Protein AF-A0A4U8Q863-F1 (afdb_monomer_lite)

Radius of gyration: 21.58 Å; chains: 1; bounding box: 74×41×52 Å

Foldseek 3Di:
DVVVVVVVVLVVLLVVLVVCCVQPLQFAFDPDDDVNHTDTHHPADLQRLVNLLSLLVSCVVPVDVSSVSSLVSVLVSLLCCLVVVPHLQFLSLLNRLVSRLVSCCVVPVDVSSVVSLLSSLVSQCVQADPLLLARQGHDDRPDQVRQKDFLCSLSSLVSLVVNCVVPVDCSSVSSNVSNVVSLCVFQQDPVRHGDGMDHDGPDPPPDDDDDPPPPDDDPDPDDDDDPPDDDDDDDPDDDDDDDDDDDDDDD

Organism: NCBI:txid180332

InterPro domains:
  IPR008928 Six-hairpin glycosidase superfamily [SSF48208] (9-199)
  IPR010905 Glycosyl hydrolase, family 88 [PF07470] (34-195)
  IPR012341 Six-hairpin glycosidase-like superfamily [G3DSA:1.50.10.10] (1-205)
  IPR052369 Unsaturated Glycosaminoglycan Hydrolases [PTHR36845] (33-197)

Secondary structure (DSSP, 8-state):
-HHHHHHHHHHHHHHHHHHHHHHHSSSEE-SS-BTTBPPEE-S-SS-HHHHHHHHHHHHHHH--HHHHHHHHHHHHHHHHHHHHTTT--SSTHHHHHIIIIIHHHHHH--HHHHHHHHHHHHHHHTTEETTTTEE--SSSTT-GGG-EEEGGGGGTHHHHHHHHHHH--HHHHHHHHHHHHHHHHHHB-TTS-B-SEEE----TT--SS---TTS-----TTS---TT-------SS----PPPPP-----

pLDDT: mean 84.26, std 25.17, range [26.86, 98.94]

Sequence (251 aa):
MEKLKVQKAAAQALSILKGNLNNYTYKFPGSNSEHLFYPETENTEWTTGFCTGTYWLAYELTAEGSFRSAAEVQVESFYNRIKQKIDVDHHDMGFLYTPSCVAAYQITGNKRAKEAAILAADQLISRFQVKGEFLQAWGEPGAEDNYRLIIDCLLNLPLLYWASRVTGDGKYRDAAVRHTKTSIQNLVREDNSTYHTYFLIRGPESRYGGLRLRDIRMILPGREGRPGEYMARHWHGGIQKMKPAENCSAK

Structure (mmCIF, N/CA/C/O backbone):
data_AF-A0A4U8Q863-F1
#
_entry.id   AF-A0A4U8Q863-F1
#
loop_
_atom_site.group_PDB
_atom_site.id
_atom_site.type_symbol
_atom_site.label_atom_id
_atom_site.label_alt_id
_atom_site.label_comp_id
_atom_site.label_asym_id
_atom_site.label_entity_id
_atom_site.label_seq_id
_atom_site.pdbx_PDB_ins_code
_atom_site.Cartn_x
_atom_site.Cartn_y
_atom_site.Cartn_z
_atom_site.occupancy
_atom_site.B_iso_or_equiv
_atom_site.auth_seq_id
_atom_site.auth_comp_id
_atom_site.auth_asym_id
_atom_site.auth_atom_id
_atom_site.pdbx_PDB_model_num
ATOM 1 N N . MET A 1 1 ? -4.695 -25.580 23.811 1.00 62.56 1 MET A N 1
ATOM 2 C CA . MET A 1 1 ? -3.645 -24.736 24.434 1.00 62.56 1 MET A CA 1
ATOM 3 C C . MET A 1 1 ? -3.216 -23.583 23.522 1.00 62.56 1 MET A C 1
ATOM 5 O O . MET A 1 1 ? -3.068 -22.468 24.000 1.00 62.56 1 MET A O 1
ATOM 9 N N . GLU A 1 2 ? -3.088 -23.814 22.215 1.00 84.75 2 GLU A N 1
ATOM 10 C CA . GLU A 1 2 ? -2.685 -22.809 21.216 1.00 84.75 2 GLU A CA 1
ATOM 11 C C . GLU A 1 2 ? -3.709 -21.675 21.008 1.00 84.75 2 GLU A C 1
ATOM 13 O O . GLU A 1 2 ? -3.346 -20.504 21.058 1.00 84.75 2 GLU A O 1
ATOM 18 N N . LYS A 1 3 ? -5.010 -21.999 20.942 1.00 89.19 3 LYS A N 1
ATOM 19 C CA . LYS A 1 3 ? -6.096 -21.002 20.819 1.00 89.19 3 LYS A CA 1
ATOM 20 C C . LYS A 1 3 ? -6.092 -19.949 21.937 1.00 89.19 3 LYS A C 1
ATOM 22 O O . LYS A 1 3 ? -6.246 -18.764 21.664 1.00 89.19 3 LYS A O 1
ATOM 27 N N . LEU A 1 4 ? -5.862 -20.366 23.185 1.00 93.38 4 LEU A N 1
ATOM 28 C CA . LEU A 1 4 ? -5.812 -19.451 24.331 1.00 93.38 4 LEU A CA 1
ATOM 29 C C . LEU A 1 4 ? -4.595 -18.512 24.262 1.00 93.38 4 LEU A C 1
ATOM 31 O O . LEU A 1 4 ? -4.692 -17.362 24.679 1.00 93.38 4 LEU A O 1
ATOM 35 N N . LYS A 1 5 ? -3.456 -18.977 23.725 1.00 95.75 5 LYS A N 1
ATOM 36 C CA . LYS A 1 5 ? -2.267 -18.132 23.526 1.00 95.75 5 LYS A CA 1
ATOM 37 C C . LYS A 1 5 ? -2.535 -17.043 22.487 1.00 95.75 5 LYS A C 1
ATOM 39 O O . LYS A 1 5 ? -2.249 -15.882 22.757 1.00 95.75 5 LYS A O 1
ATOM 44 N N . VAL A 1 6 ? -3.148 -17.405 21.357 1.00 95.12 6 VAL A N 1
ATOM 45 C CA . VAL A 1 6 ? -3.528 -16.446 20.305 1.00 95.12 6 VAL A CA 1
ATOM 46 C C . VAL A 1 6 ? -4.523 -15.415 20.839 1.00 95.12 6 VAL A C 1
ATOM 48 O O . VAL A 1 6 ? -4.330 -14.223 20.637 1.00 95.12 6 VAL A O 1
ATOM 51 N N . GLN A 1 7 ? -5.538 -15.849 21.590 1.00 95.06 7 GLN A N 1
ATOM 52 C CA . GLN A 1 7 ? -6.517 -14.937 22.193 1.00 95.06 7 GLN A CA 1
ATOM 53 C C . GLN A 1 7 ? -5.876 -13.947 23.171 1.00 95.06 7 GLN A C 1
ATOM 55 O O . GLN A 1 7 ? -6.198 -12.763 23.136 1.00 95.06 7 GLN A O 1
ATOM 60 N N . LYS A 1 8 ? -4.940 -14.405 24.014 1.00 96.81 8 LYS A N 1
ATOM 61 C CA . LYS A 1 8 ? -4.201 -13.523 24.931 1.00 96.81 8 LYS A CA 1
ATOM 62 C C . LYS A 1 8 ? -3.332 -12.511 24.181 1.00 96.81 8 LYS A C 1
ATOM 64 O O . LYS A 1 8 ? -3.358 -11.334 24.524 1.00 96.81 8 LYS A O 1
ATOM 69 N N . ALA A 1 9 ? -2.609 -12.951 23.151 1.00 96.81 9 ALA A N 1
ATOM 70 C CA . ALA A 1 9 ? -1.787 -12.063 22.329 1.00 96.81 9 ALA A CA 1
ATOM 71 C C . ALA A 1 9 ? -2.641 -11.016 21.592 1.00 96.81 9 ALA A C 1
ATOM 73 O O . ALA A 1 9 ? -2.307 -9.834 21.598 1.00 96.81 9 ALA A O 1
ATOM 74 N N . ALA A 1 10 ? -3.778 -11.431 21.027 1.00 96.31 10 ALA A N 1
ATOM 75 C CA . ALA A 1 10 ? -4.717 -10.528 20.369 1.00 96.31 10 ALA A CA 1
ATOM 76 C C . ALA A 1 10 ? -5.302 -9.500 21.349 1.00 96.31 10 ALA A C 1
ATOM 78 O O . ALA A 1 10 ? -5.315 -8.312 21.044 1.00 96.31 10 ALA A O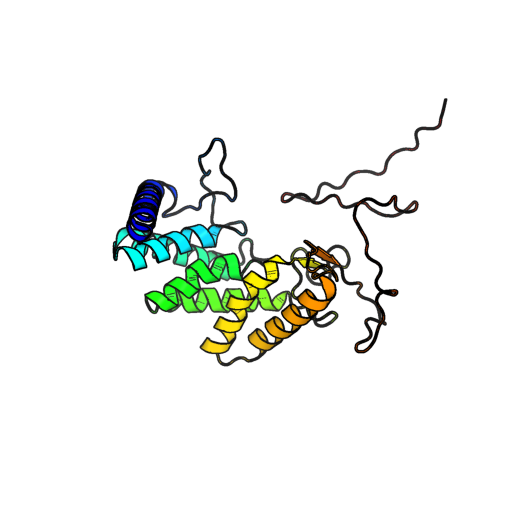 1
ATOM 79 N N . ALA A 1 11 ? -5.716 -9.923 22.548 1.00 97.25 11 ALA A N 1
ATOM 80 C CA . ALA A 1 11 ? -6.215 -9.010 23.577 1.00 97.25 11 ALA A CA 1
ATOM 81 C C . ALA A 1 11 ? -5.160 -7.969 23.992 1.00 97.25 11 ALA A C 1
ATOM 83 O O . ALA A 1 11 ? -5.478 -6.790 24.142 1.00 97.25 11 ALA A O 1
ATOM 84 N N . GLN A 1 12 ? -3.895 -8.380 24.122 1.00 98.12 12 GLN A N 1
ATOM 85 C CA . GLN A 1 12 ? -2.795 -7.461 24.415 1.00 98.12 12 GLN A CA 1
ATOM 86 C C . GLN A 1 12 ? -2.567 -6.463 23.270 1.00 98.12 12 GLN A C 1
ATOM 88 O O . GLN A 1 12 ? -2.454 -5.265 23.523 1.00 98.12 12 GLN A O 1
ATOM 93 N N . ALA A 1 13 ? -2.549 -6.929 22.018 1.00 98.00 13 ALA A N 1
ATOM 94 C CA . ALA A 1 13 ? -2.404 -6.061 20.850 1.00 98.00 13 ALA A CA 1
ATOM 95 C C . ALA A 1 13 ? -3.557 -5.048 20.741 1.00 98.00 13 ALA A C 1
ATOM 97 O O . ALA A 1 13 ? -3.313 -3.861 20.542 1.00 98.00 13 ALA A O 1
ATOM 98 N N . LEU A 1 14 ? -4.800 -5.490 20.954 1.00 98.50 14 LEU A N 1
ATOM 99 C CA . LEU A 1 14 ? -5.980 -4.622 20.971 1.00 98.50 14 LEU A CA 1
ATOM 100 C C . LEU A 1 14 ? -5.889 -3.555 22.065 1.00 98.50 14 LEU A C 1
ATOM 102 O O . LEU A 1 14 ? -6.204 -2.398 21.805 1.00 98.50 14 LEU A O 1
ATOM 106 N N . SER A 1 15 ? -5.411 -3.910 23.262 1.00 98.19 15 SER A N 1
ATOM 107 C CA . SER A 1 15 ? -5.211 -2.944 24.348 1.00 98.19 15 SER A CA 1
ATOM 108 C C . SER A 1 15 ? -4.190 -1.863 23.980 1.00 98.19 15 SER A C 1
ATOM 110 O O . SER A 1 15 ? -4.405 -0.694 24.299 1.00 98.19 15 SER A O 1
ATOM 112 N N . ILE A 1 16 ? -3.099 -2.233 23.300 1.00 97.19 16 ILE A N 1
ATOM 113 C CA . ILE A 1 16 ? -2.086 -1.280 22.819 1.00 97.19 16 ILE A CA 1
ATOM 114 C C . ILE A 1 16 ? -2.690 -0.375 21.740 1.00 97.19 16 ILE A C 1
ATOM 116 O O . ILE A 1 16 ? -2.608 0.847 21.845 1.00 97.19 16 ILE A O 1
ATOM 120 N N . LEU A 1 17 ? -3.359 -0.956 20.739 1.00 97.75 17 LEU A N 1
ATOM 121 C CA . LEU A 1 17 ? -4.005 -0.193 19.667 1.00 97.75 17 LEU A CA 1
ATOM 122 C C . LEU A 1 17 ? -5.054 0.778 20.211 1.00 97.75 17 LEU A C 1
ATOM 124 O O . LEU A 1 17 ? -5.130 1.910 19.743 1.00 97.75 17 LEU A O 1
ATOM 128 N N . LYS A 1 18 ? -5.829 0.357 21.216 1.00 98.25 18 LYS A N 1
ATOM 129 C CA . LYS A 1 18 ? -6.838 1.193 21.864 1.00 98.25 18 LYS A CA 1
ATOM 130 C C . LYS A 1 18 ? -6.213 2.408 22.549 1.00 98.25 18 LYS A C 1
ATOM 132 O O . LYS A 1 18 ? -6.729 3.510 22.384 1.00 98.25 18 LYS A O 1
ATOM 137 N N . GLY A 1 19 ? -5.106 2.225 23.275 1.00 97.25 19 GLY A N 1
ATOM 138 C CA . GLY A 1 19 ? -4.361 3.333 23.888 1.00 97.25 19 GLY A CA 1
ATOM 139 C C . GLY A 1 19 ? -3.778 4.297 22.850 1.00 97.25 19 GLY A C 1
ATOM 140 O O . GLY A 1 19 ? -3.838 5.511 23.023 1.00 97.25 19 GLY A O 1
ATOM 141 N N . ASN A 1 20 ? -3.312 3.752 21.728 1.00 96.50 20 ASN A N 1
ATOM 142 C CA . ASN A 1 20 ? -2.704 4.495 20.627 1.00 96.50 20 ASN A CA 1
ATOM 143 C C . ASN A 1 20 ? -3.690 5.354 19.813 1.00 96.50 20 ASN A C 1
ATOM 145 O O . ASN A 1 20 ? -3.251 6.232 19.069 1.00 96.50 20 ASN A O 1
ATOM 149 N N . LEU A 1 21 ? -5.008 5.137 19.934 1.00 98.19 21 LEU A N 1
ATOM 150 C CA . LEU A 1 21 ? -6.012 5.929 19.208 1.00 98.19 21 LEU A CA 1
ATOM 151 C C . LEU A 1 21 ? -5.902 7.428 19.513 1.00 98.19 21 LEU A C 1
ATOM 153 O O . LEU A 1 21 ? -6.098 8.243 18.613 1.00 98.19 21 LEU A O 1
ATOM 157 N N . ASN A 1 22 ? -5.558 7.797 20.750 1.00 96.44 22 ASN A N 1
ATOM 158 C CA . ASN A 1 22 ? -5.448 9.201 21.154 1.00 96.44 22 ASN A CA 1
ATOM 159 C C . ASN A 1 22 ? -4.339 9.944 20.397 1.00 96.44 22 ASN A C 1
ATOM 161 O O . ASN A 1 22 ? -4.496 11.123 20.095 1.00 96.44 22 ASN A O 1
ATOM 165 N N . ASN A 1 23 ? -3.255 9.245 20.068 1.00 96.69 23 ASN A N 1
ATOM 166 C CA . ASN A 1 23 ? -2.099 9.802 19.376 1.00 96.69 23 ASN A CA 1
ATOM 167 C C . ASN A 1 23 ? -2.257 9.726 17.854 1.00 96.69 23 ASN A C 1
ATOM 169 O O . ASN A 1 23 ? -2.012 10.697 17.147 1.00 96.69 23 ASN A O 1
ATOM 173 N N . TYR A 1 24 ? -2.715 8.584 17.330 1.00 98.19 24 TYR A N 1
ATOM 174 C CA . TYR A 1 24 ? -2.625 8.301 15.893 1.00 98.19 24 TYR A CA 1
ATOM 175 C C . TYR A 1 24 ? -3.970 8.264 15.158 1.00 98.19 24 TYR A C 1
ATOM 177 O O . TYR A 1 24 ? -4.017 7.863 14.004 1.00 98.19 24 TYR A O 1
ATOM 185 N N . THR A 1 25 ? -5.086 8.717 15.743 1.00 98.50 25 THR A N 1
ATOM 186 C CA . THR A 1 25 ? -6.328 8.871 14.949 1.00 98.50 25 THR A CA 1
ATOM 187 C C . THR A 1 25 ? -6.145 9.886 13.809 1.00 98.50 25 THR A C 1
ATOM 189 O O . THR A 1 25 ? -6.603 9.651 12.694 1.00 98.50 25 THR A O 1
ATOM 192 N N . TYR A 1 26 ? -5.440 10.993 14.071 1.00 98.44 26 TYR A N 1
ATOM 193 C CA . TYR A 1 26 ? -5.197 12.082 13.106 1.00 98.44 26 TYR A CA 1
ATOM 194 C C . TYR A 1 26 ? -3.724 12.209 12.678 1.00 98.44 26 TYR A C 1
ATOM 196 O O . TYR A 1 26 ? -3.371 13.126 11.936 1.00 98.44 26 TYR A O 1
ATOM 204 N N . LYS A 1 27 ? -2.868 11.304 13.156 1.00 98.25 27 LYS A N 1
ATOM 205 C CA . LYS A 1 27 ? -1.428 11.212 12.875 1.00 98.25 27 LYS A CA 1
ATOM 206 C C . LYS A 1 27 ? -1.065 9.766 12.567 1.00 98.25 27 LYS A C 1
ATOM 208 O O . LYS A 1 27 ? -1.925 8.892 12.584 1.00 98.25 27 LYS A O 1
ATOM 213 N N . PHE A 1 28 ? 0.204 9.503 12.296 1.00 98.50 28 PHE A N 1
ATOM 214 C CA . PHE A 1 28 ? 0.709 8.155 12.076 1.00 98.50 28 PHE A CA 1
ATOM 215 C C . PHE A 1 28 ? 1.912 7.892 12.985 1.00 98.50 28 PHE A C 1
ATOM 217 O O . PHE A 1 28 ? 2.600 8.838 13.364 1.00 98.50 28 PHE A O 1
ATOM 224 N N . PRO A 1 29 ? 2.158 6.637 13.388 1.00 97.94 29 PRO A N 1
ATOM 225 C CA . PRO A 1 29 ? 3.416 6.285 14.023 1.00 97.94 29 PRO A CA 1
ATOM 226 C C . PRO A 1 29 ? 4.549 6.379 12.995 1.00 97.94 29 PRO A C 1
ATOM 228 O O . PRO A 1 29 ? 4.381 5.957 11.849 1.00 97.94 29 PRO A O 1
ATOM 231 N N . GLY A 1 30 ? 5.710 6.886 13.411 1.00 96.25 30 GLY A N 1
ATOM 232 C CA . GLY A 1 30 ? 6.913 6.862 12.582 1.00 96.25 30 GLY A CA 1
ATOM 233 C C . GLY A 1 30 ? 7.337 5.439 12.200 1.00 96.25 30 GLY A C 1
ATOM 234 O O . GLY A 1 30 ? 6.963 4.461 12.844 1.00 96.25 30 GLY A O 1
ATOM 235 N N . SER A 1 31 ? 8.171 5.307 11.166 1.00 95.62 31 SER A N 1
ATOM 236 C CA . SER A 1 31 ? 8.610 3.995 10.658 1.00 95.62 31 SER A CA 1
ATOM 237 C C . SER A 1 31 ? 9.394 3.157 11.676 1.00 95.62 31 SER A C 1
ATOM 239 O O . SER A 1 31 ? 9.489 1.942 11.521 1.00 95.62 31 SER A O 1
ATOM 241 N N . ASN A 1 32 ? 9.952 3.789 12.713 1.00 95.69 32 ASN A N 1
ATOM 242 C CA . ASN A 1 32 ? 10.730 3.144 13.766 1.00 95.69 32 ASN A CA 1
ATOM 243 C C . ASN A 1 32 ? 10.350 3.738 15.127 1.00 95.69 32 ASN A C 1
ATOM 245 O O . ASN A 1 32 ? 10.023 4.921 15.219 1.00 95.69 32 ASN A O 1
ATOM 249 N N . SER A 1 33 ? 10.430 2.935 16.187 1.00 95.62 33 SER A N 1
ATOM 250 C CA . SER A 1 33 ? 10.266 3.431 17.554 1.00 95.62 33 SER A CA 1
ATOM 251 C C . SER A 1 33 ? 11.553 4.073 18.064 1.00 95.62 33 SER A C 1
ATOM 253 O O . SER A 1 33 ? 12.640 3.529 17.858 1.00 95.62 33 SER A O 1
ATOM 255 N N . GLU A 1 34 ? 11.418 5.126 18.855 1.00 95.69 34 GLU A N 1
ATOM 256 C CA . GLU A 1 34 ? 12.484 5.724 19.646 1.00 95.69 34 GLU A CA 1
ATOM 257 C C . GLU A 1 34 ? 12.220 5.411 21.117 1.00 95.69 34 GLU A C 1
ATOM 259 O O . GLU A 1 34 ? 11.139 5.670 21.640 1.00 95.69 34 GLU A O 1
ATOM 264 N N . HIS A 1 35 ? 13.182 4.776 21.790 1.00 95.69 35 HIS A N 1
ATOM 265 C CA . HIS A 1 35 ? 13.020 4.355 23.188 1.00 95.69 35 HIS A CA 1
ATOM 266 C C . HIS A 1 35 ? 11.730 3.546 23.453 1.00 95.69 35 HIS A C 1
ATOM 268 O O . HIS A 1 35 ? 11.123 3.675 24.511 1.00 95.69 35 HIS A O 1
ATOM 274 N N . LEU A 1 36 ? 11.340 2.685 22.499 1.00 93.69 36 LEU A N 1
ATOM 275 C CA . LEU A 1 36 ? 10.115 1.863 22.504 1.00 93.69 36 LEU A CA 1
ATOM 276 C C . LEU A 1 36 ? 8.791 2.630 22.310 1.00 93.69 36 LEU A C 1
ATOM 278 O O . LEU A 1 36 ? 7.727 2.020 22.403 1.00 93.69 36 LEU A O 1
ATOM 282 N N . PHE A 1 37 ? 8.835 3.920 21.975 1.00 93.62 37 PHE A N 1
ATOM 283 C CA . PHE A 1 37 ? 7.662 4.725 21.629 1.00 93.62 37 PHE A CA 1
ATOM 284 C C . PHE A 1 37 ? 7.750 5.202 20.182 1.00 93.62 37 PHE A C 1
ATOM 286 O O . PHE A 1 37 ? 8.814 5.590 19.709 1.00 93.62 37 PHE A O 1
ATOM 293 N N . TYR A 1 38 ? 6.640 5.164 19.450 1.00 96.69 38 TYR A N 1
ATOM 294 C CA . TYR A 1 38 ? 6.619 5.680 18.085 1.00 96.69 38 TYR A CA 1
ATOM 295 C C . TYR A 1 38 ? 6.383 7.196 18.100 1.00 96.69 38 TYR A C 1
ATOM 297 O O . TYR A 1 38 ? 5.391 7.637 18.688 1.00 96.69 38 TYR A O 1
ATOM 305 N N . PRO A 1 39 ? 7.241 8.006 17.458 1.00 96.88 39 PRO A N 1
ATOM 306 C CA . PRO A 1 39 ? 6.955 9.426 17.298 1.00 96.88 39 PRO A CA 1
ATOM 307 C C . PRO A 1 39 ? 5.714 9.619 16.416 1.00 96.88 39 PRO A C 1
ATOM 309 O O . PRO A 1 39 ? 5.435 8.803 15.535 1.00 96.88 39 PRO A O 1
ATOM 312 N N . GLU A 1 40 ? 4.961 10.692 16.656 1.00 97.38 40 GLU A N 1
ATOM 313 C CA . GLU A 1 40 ? 3.869 11.104 15.772 1.00 97.38 40 GLU A CA 1
ATOM 314 C C . GLU A 1 40 ? 4.437 11.734 14.497 1.00 97.38 40 GLU A C 1
ATOM 316 O O . GLU A 1 40 ? 5.273 12.636 14.549 1.00 97.38 40 GLU A O 1
ATOM 321 N N . THR A 1 41 ? 3.956 11.278 13.345 1.00 97.38 41 THR A N 1
ATOM 322 C CA . THR A 1 41 ? 4.309 11.802 12.026 1.00 97.38 41 THR A CA 1
ATOM 323 C C . THR A 1 41 ? 3.058 12.166 11.234 1.00 97.38 41 THR A C 1
ATOM 325 O O . THR A 1 41 ? 1.936 11.750 11.546 1.00 97.38 41 THR A O 1
ATOM 328 N N . GLU A 1 42 ? 3.249 12.944 10.170 1.00 97.75 42 GLU A N 1
ATOM 329 C CA . GLU A 1 42 ? 2.217 13.134 9.151 1.00 97.75 42 GLU A CA 1
ATOM 330 C C . GLU A 1 42 ? 2.030 11.864 8.305 1.00 97.75 42 GLU A C 1
ATOM 332 O O . GLU A 1 42 ? 2.746 10.871 8.462 1.00 97.75 42 GLU A O 1
ATOM 337 N N . ASN A 1 43 ? 1.071 11.902 7.373 1.00 98.31 43 ASN A N 1
ATOM 338 C CA . ASN A 1 43 ? 0.894 10.854 6.367 1.00 98.31 43 ASN A CA 1
ATOM 339 C C . ASN A 1 43 ? 1.944 10.949 5.247 1.00 98.31 43 ASN A C 1
ATOM 341 O O . ASN A 1 43 ? 1.621 11.190 4.084 1.00 98.31 43 ASN A O 1
ATOM 345 N N . THR A 1 44 ? 3.199 10.780 5.624 1.00 95.31 44 THR A N 1
ATOM 346 C CA . THR A 1 44 ? 4.385 10.717 4.764 1.00 95.31 44 THR A CA 1
ATOM 347 C C . THR A 1 44 ? 5.142 9.436 5.098 1.00 95.31 44 THR A C 1
ATOM 349 O O . THR A 1 44 ? 4.812 8.787 6.085 1.00 95.31 44 THR A O 1
ATOM 352 N N . GLU A 1 45 ? 6.145 9.061 4.313 1.00 95.00 45 GLU A N 1
ATOM 353 C CA . GLU A 1 45 ? 6.840 7.771 4.376 1.00 95.00 45 GLU A CA 1
ATOM 354 C C . GLU A 1 45 ? 5.979 6.590 3.900 1.00 95.00 45 GLU A C 1
ATOM 356 O O . GLU A 1 45 ? 4.783 6.710 3.606 1.00 95.00 45 GLU A O 1
ATOM 361 N N . TRP A 1 46 ? 6.619 5.429 3.775 1.00 97.50 46 TRP A N 1
ATOM 362 C CA . TRP A 1 46 ? 6.077 4.207 3.174 1.00 97.50 46 TRP A CA 1
ATOM 363 C C . TRP A 1 46 ? 5.293 3.309 4.150 1.00 97.50 46 TRP A C 1
ATOM 365 O O . TRP A 1 46 ? 4.679 2.328 3.730 1.00 97.50 46 TRP A O 1
ATOM 375 N N . THR A 1 47 ? 5.291 3.626 5.449 1.00 98.06 47 THR A N 1
ATOM 376 C CA . THR A 1 47 ? 4.780 2.742 6.515 1.00 98.06 47 THR A CA 1
ATOM 377 C C . THR A 1 47 ? 3.385 3.099 7.027 1.00 98.06 47 THR A C 1
ATOM 379 O O . THR A 1 47 ? 2.748 2.292 7.708 1.00 98.06 47 THR A O 1
ATOM 382 N N . THR A 1 48 ? 2.858 4.278 6.698 1.00 98.56 48 THR A N 1
ATOM 383 C CA . THR A 1 48 ? 1.640 4.805 7.337 1.00 98.56 48 THR A CA 1
ATOM 384 C C . THR A 1 48 ? 0.402 3.938 7.094 1.00 98.56 48 THR A C 1
ATOM 386 O O . THR A 1 48 ? -0.480 3.864 7.951 1.00 98.56 48 THR A O 1
ATOM 389 N N . GLY A 1 49 ? 0.356 3.204 5.974 1.00 98.69 49 GLY A N 1
ATOM 390 C CA . GLY A 1 49 ? -0.742 2.289 5.648 1.00 98.69 49 GLY A CA 1
ATOM 391 C C . GLY A 1 49 ? -0.890 1.134 6.640 1.00 98.69 49 GLY A C 1
ATOM 392 O O . GLY A 1 49 ? -2.003 0.655 6.868 1.00 98.69 49 GLY A O 1
ATOM 393 N N . PHE A 1 50 ? 0.204 0.711 7.284 1.00 98.75 50 PHE A N 1
ATOM 394 C CA . PHE A 1 50 ? 0.172 -0.375 8.263 1.00 98.75 50 PHE A CA 1
ATOM 395 C C . PHE A 1 50 ? -0.613 0.009 9.519 1.00 98.75 50 PHE A C 1
ATOM 397 O O . PHE A 1 50 ? -1.359 -0.822 10.035 1.00 98.75 50 PHE A O 1
ATOM 404 N N . CYS A 1 51 ? -0.521 1.266 9.970 1.00 98.50 51 CYS A N 1
ATOM 405 C CA . CYS A 1 51 ? -1.310 1.761 11.101 1.00 98.50 51 CYS A CA 1
ATOM 406 C C . CYS A 1 51 ? -2.813 1.616 10.814 1.00 98.50 51 CYS A C 1
ATOM 408 O O . CYS A 1 51 ? -3.524 0.932 11.553 1.00 98.50 51 CYS A O 1
ATOM 410 N N . THR A 1 52 ? -3.274 2.129 9.669 1.00 98.81 52 THR A N 1
ATOM 411 C CA . THR A 1 52 ? -4.678 2.004 9.250 1.00 98.81 52 THR A CA 1
ATOM 412 C C . THR A 1 52 ? -5.107 0.546 9.113 1.00 98.81 52 THR A C 1
ATOM 414 O O . THR A 1 52 ? -6.189 0.174 9.565 1.00 98.81 52 THR A O 1
ATOM 417 N N . GLY A 1 53 ? -4.239 -0.304 8.555 1.00 98.81 53 GLY A N 1
ATOM 418 C CA . GLY A 1 53 ? -4.481 -1.743 8.455 1.00 98.81 53 GLY A CA 1
ATOM 419 C C . GLY A 1 53 ? -4.709 -2.406 9.807 1.00 98.81 53 GLY A C 1
ATOM 420 O O . GLY A 1 53 ? -5.625 -3.213 9.944 1.00 98.81 53 GLY A O 1
ATOM 421 N N . THR A 1 54 ? -3.935 -2.040 10.832 1.00 98.62 54 THR A N 1
ATOM 422 C CA . THR A 1 54 ? -4.144 -2.585 12.182 1.00 98.62 54 THR A CA 1
ATOM 423 C C . THR A 1 54 ? -5.475 -2.150 12.794 1.00 98.62 54 THR A C 1
ATOM 425 O O . THR A 1 54 ? -6.096 -2.950 13.491 1.00 98.62 54 THR A O 1
ATOM 428 N N . TYR A 1 55 ? -5.971 -0.945 12.491 1.00 98.81 55 TYR A N 1
ATOM 429 C CA . TYR A 1 55 ? -7.312 -0.516 12.904 1.00 98.81 55 TYR A CA 1
ATOM 430 C C . TYR A 1 55 ? -8.422 -1.272 12.171 1.00 98.81 55 TYR A C 1
ATOM 432 O O . TYR A 1 55 ? -9.397 -1.671 12.807 1.00 98.81 55 TYR A O 1
ATOM 440 N N . TRP A 1 56 ? -8.264 -1.554 10.876 1.00 98.88 56 TRP A N 1
ATOM 441 C CA . TRP A 1 56 ? -9.209 -2.412 10.158 1.00 98.88 56 TRP A CA 1
ATOM 442 C C . TRP A 1 56 ? -9.237 -3.838 10.709 1.00 98.88 56 TRP A C 1
ATOM 444 O O . TRP A 1 56 ? -10.315 -4.345 11.007 1.00 98.88 56 TRP A O 1
ATOM 454 N N . LEU A 1 57 ? -8.069 -4.442 10.949 1.00 98.69 57 LEU A N 1
ATOM 455 C CA . LEU A 1 57 ? -7.972 -5.767 11.571 1.00 98.69 57 LEU A CA 1
ATOM 456 C C . LEU A 1 57 ? -8.593 -5.790 12.974 1.00 98.69 57 LEU A C 1
ATOM 458 O O . LEU A 1 57 ? -9.293 -6.738 13.326 1.00 98.69 57 LEU A O 1
ATOM 462 N N . ALA A 1 58 ? -8.364 -4.745 13.776 1.00 98.62 58 ALA A N 1
ATOM 463 C CA . ALA A 1 58 ? -8.973 -4.618 15.095 1.00 98.62 58 ALA A CA 1
ATOM 464 C C . ALA A 1 58 ? -10.502 -4.514 14.998 1.00 98.62 58 ALA A C 1
ATOM 466 O O . ALA A 1 58 ? -11.202 -5.201 15.739 1.00 98.62 58 ALA A O 1
ATOM 467 N N . TYR A 1 59 ? -11.020 -3.724 14.053 1.00 98.75 59 TYR A N 1
ATOM 468 C CA . TYR A 1 59 ? -12.456 -3.610 13.813 1.00 98.75 59 TYR A CA 1
ATOM 469 C C . TYR A 1 59 ? -13.085 -4.931 13.355 1.00 98.75 59 TYR A C 1
ATOM 471 O O . TYR A 1 59 ? -14.118 -5.314 13.895 1.00 98.75 59 TYR A O 1
ATOM 479 N N . GLU A 1 60 ? -12.479 -5.660 12.417 1.00 98.38 60 GLU A N 1
ATOM 480 C CA . GLU A 1 60 ? -13.000 -6.969 11.993 1.00 98.38 60 GLU A CA 1
ATOM 481 C C . GLU A 1 60 ? -13.004 -7.990 13.140 1.00 98.38 60 GLU A C 1
ATOM 483 O O . GLU A 1 60 ? -13.907 -8.821 13.231 1.00 98.38 60 GLU A O 1
ATOM 488 N N . LEU A 1 61 ? -12.020 -7.913 14.042 1.00 97.38 61 LEU A N 1
ATOM 489 C CA . LEU A 1 61 ? -11.906 -8.827 15.175 1.00 97.38 61 LEU A CA 1
ATOM 490 C C . LEU A 1 61 ? -12.906 -8.526 16.304 1.00 97.38 61 LEU A C 1
ATOM 492 O O . LEU A 1 61 ? -13.355 -9.459 16.973 1.00 97.38 61 LEU A O 1
ATOM 496 N N . THR A 1 62 ? -13.227 -7.253 16.558 1.00 97.44 62 THR A N 1
ATOM 497 C CA . THR A 1 62 ? -14.000 -6.841 17.748 1.00 97.44 62 THR A CA 1
ATOM 498 C C . THR A 1 62 ? -15.343 -6.183 17.444 1.00 97.44 62 THR A C 1
ATOM 500 O O . THR A 1 62 ? -16.154 -6.028 18.355 1.00 97.44 62 THR A O 1
ATOM 503 N N . ALA A 1 63 ? -15.577 -5.769 16.197 1.00 98.00 63 ALA A N 1
ATOM 504 C CA . ALA A 1 63 ? -16.660 -4.877 15.776 1.00 98.00 63 ALA A CA 1
ATOM 505 C C . ALA A 1 63 ? -16.702 -3.528 16.527 1.00 98.00 63 ALA A C 1
ATOM 507 O O . ALA A 1 63 ? -17.713 -2.821 16.505 1.00 98.00 63 ALA A O 1
ATOM 508 N N . GLU A 1 64 ? -15.610 -3.134 17.186 1.00 97.56 64 GLU A N 1
ATOM 509 C CA . GLU A 1 64 ? -15.572 -1.930 18.007 1.00 97.56 64 GLU A CA 1
ATOM 510 C C . GLU A 1 64 ? -15.480 -0.660 17.150 1.00 97.56 64 GLU A C 1
ATOM 512 O O . GLU A 1 64 ? -14.502 -0.421 16.436 1.00 97.56 64 GLU A O 1
ATOM 517 N N . GLY A 1 65 ? -16.500 0.195 17.261 1.00 98.31 65 GLY A N 1
ATOM 518 C CA . GLY A 1 65 ? -16.666 1.367 16.399 1.00 98.31 65 GLY A CA 1
ATOM 519 C C . GLY A 1 65 ? -15.503 2.360 16.431 1.00 98.31 65 GLY A C 1
ATOM 520 O O . GLY A 1 65 ? -15.241 2.997 15.418 1.00 98.31 65 GLY A O 1
ATOM 521 N N . SER A 1 66 ? -14.752 2.464 17.534 1.00 98.50 66 SER A N 1
ATOM 522 C CA . SER A 1 66 ? -13.634 3.414 17.613 1.00 98.50 66 SER A CA 1
ATOM 523 C C . SER A 1 66 ? -12.506 3.101 16.632 1.00 98.50 66 SER A C 1
ATOM 525 O O . SER A 1 66 ? -11.902 4.028 16.101 1.00 98.50 66 SER A O 1
ATOM 527 N N . PHE A 1 67 ? -12.224 1.817 16.378 1.00 98.75 67 PHE A N 1
ATOM 528 C CA . PHE A 1 67 ? -11.194 1.437 15.409 1.00 98.75 67 PHE A CA 1
ATOM 529 C C . PHE A 1 67 ? -11.630 1.781 13.990 1.00 98.75 67 PHE A C 1
ATOM 531 O O . PHE A 1 67 ? -10.854 2.357 13.232 1.00 98.75 67 PHE A O 1
ATOM 538 N N . ARG A 1 68 ? -12.900 1.518 13.661 1.00 98.62 68 ARG A N 1
ATOM 539 C CA . ARG A 1 68 ? -13.478 1.930 12.382 1.00 98.62 68 ARG A CA 1
ATOM 540 C C . ARG A 1 68 ? -13.426 3.445 12.200 1.00 98.62 68 ARG A C 1
ATOM 542 O O . ARG A 1 68 ? -12.950 3.894 11.165 1.00 98.62 68 ARG A O 1
ATOM 549 N N . SER A 1 69 ? -13.864 4.223 13.191 1.00 98.75 69 SER A N 1
ATOM 550 C CA . SER A 1 69 ? -13.845 5.687 13.103 1.00 98.75 69 SER A CA 1
ATOM 551 C C . SER A 1 69 ? -12.431 6.223 12.869 1.00 98.75 69 SER A C 1
ATOM 553 O O . SER A 1 69 ? -12.241 7.080 12.010 1.00 98.75 69 SER A O 1
ATOM 555 N N . ALA A 1 70 ? -11.428 5.695 13.578 1.00 98.81 70 ALA A N 1
ATOM 556 C CA . ALA A 1 70 ? -10.040 6.106 13.378 1.00 98.81 70 ALA A CA 1
ATOM 557 C C . ALA A 1 70 ? -9.500 5.713 11.994 1.00 98.81 70 ALA A C 1
ATOM 559 O O . ALA A 1 70 ? -8.850 6.519 11.329 1.00 98.81 70 ALA A O 1
ATOM 560 N N . ALA A 1 71 ? -9.818 4.507 11.519 1.00 98.81 71 ALA A N 1
ATOM 561 C CA . ALA A 1 71 ? -9.427 4.065 10.187 1.00 98.81 71 ALA A CA 1
ATOM 562 C C . ALA A 1 71 ? -10.083 4.908 9.076 1.00 98.81 71 ALA A C 1
ATOM 564 O O . ALA A 1 71 ? -9.415 5.272 8.111 1.00 98.81 71 ALA A O 1
ATOM 565 N N . GLU A 1 72 ? -11.363 5.270 9.217 1.00 98.81 72 GLU A N 1
ATOM 566 C CA . GLU A 1 72 ? -12.075 6.134 8.264 1.00 98.81 72 GLU A CA 1
ATOM 567 C C . GLU A 1 72 ? -11.480 7.554 8.220 1.00 98.81 72 GLU A C 1
ATOM 569 O O . GLU A 1 72 ? -11.309 8.101 7.131 1.00 98.81 72 GLU A O 1
ATOM 574 N N . VAL A 1 73 ? -11.064 8.118 9.361 1.00 98.81 73 VAL A N 1
ATOM 575 C CA . VAL A 1 73 ? -10.316 9.391 9.401 1.00 98.81 73 VAL A CA 1
ATOM 576 C C . VAL A 1 73 ? -8.999 9.285 8.624 1.00 98.81 73 VAL A C 1
ATOM 578 O O . VAL A 1 73 ? -8.692 10.143 7.792 1.00 98.81 73 VAL A O 1
ATOM 581 N N . GLN A 1 74 ? -8.225 8.220 8.842 1.00 98.81 74 GLN A N 1
ATOM 582 C CA . GLN A 1 74 ? -6.962 8.020 8.127 1.00 98.81 74 GLN A CA 1
ATOM 583 C C . GLN A 1 74 ? -7.168 7.767 6.623 1.00 98.81 74 GLN A C 1
ATOM 585 O O . GLN A 1 74 ? -6.346 8.200 5.817 1.00 98.81 74 GLN A O 1
ATOM 590 N N . VAL A 1 75 ? -8.277 7.143 6.209 1.00 98.88 75 VAL A N 1
ATOM 591 C CA . VAL A 1 75 ? -8.637 6.994 4.787 1.00 98.88 75 VAL A CA 1
ATOM 592 C C . VAL A 1 75 ? -8.819 8.351 4.107 1.00 98.88 75 VAL A C 1
ATOM 594 O O . VAL A 1 75 ? -8.338 8.525 2.987 1.00 98.88 75 VAL 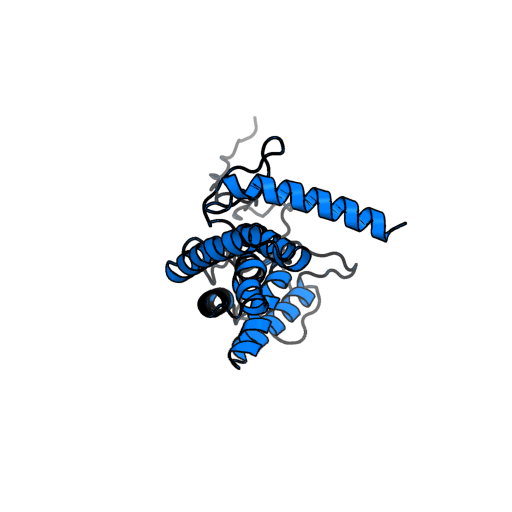A O 1
ATOM 597 N N . GLU A 1 76 ? -9.451 9.327 4.764 1.00 98.81 76 GLU A N 1
ATOM 598 C CA . GLU A 1 76 ? -9.555 10.687 4.214 1.00 98.81 76 GLU A CA 1
ATOM 599 C C . GLU A 1 76 ? -8.169 11.342 4.076 1.00 98.81 76 GLU A C 1
ATOM 601 O O . GLU A 1 76 ? -7.890 12.008 3.076 1.00 98.81 76 GLU A O 1
ATOM 606 N N . SER A 1 77 ? -7.258 11.087 5.022 1.00 98.81 77 SER A N 1
ATOM 607 C CA . SER A 1 77 ? -5.856 11.515 4.916 1.00 98.81 77 SER A CA 1
ATOM 608 C C . SER A 1 77 ? -5.147 10.891 3.703 1.00 98.81 77 SER A C 1
ATOM 610 O O . SER A 1 77 ? -4.506 11.606 2.933 1.00 98.81 77 SER A O 1
ATOM 612 N N . PHE A 1 78 ? -5.311 9.585 3.461 1.00 98.88 78 PHE A N 1
ATOM 613 C CA . PHE A 1 78 ? -4.762 8.914 2.273 1.00 98.88 78 PHE A CA 1
ATOM 614 C C . PHE A 1 78 ? -5.368 9.415 0.962 1.00 98.88 78 PHE A C 1
ATOM 616 O O . PHE A 1 78 ? -4.649 9.589 -0.024 1.00 98.88 78 PHE A O 1
ATOM 623 N N . TYR A 1 79 ? -6.674 9.685 0.941 1.00 98.88 79 TYR A N 1
ATOM 624 C CA . TYR A 1 79 ? -7.324 10.281 -0.222 1.00 98.88 79 TYR A CA 1
ATOM 625 C C . TYR A 1 79 ? -6.710 11.650 -0.552 1.00 98.88 79 TYR A C 1
ATOM 627 O O . TYR A 1 79 ? -6.350 11.908 -1.702 1.00 98.88 79 TYR A O 1
ATOM 635 N N . ASN A 1 80 ? -6.491 12.499 0.455 1.00 98.75 80 ASN A N 1
ATOM 636 C CA . ASN A 1 80 ? -5.812 13.781 0.262 1.00 98.75 80 ASN A CA 1
ATOM 637 C C . ASN A 1 80 ? -4.361 13.602 -0.213 1.00 98.75 80 ASN A C 1
ATOM 639 O O . ASN A 1 80 ? -3.961 14.259 -1.177 1.00 98.75 80 ASN A O 1
ATOM 643 N N . ARG A 1 81 ? -3.604 12.674 0.392 1.00 98.69 81 ARG A N 1
ATOM 644 C CA . ARG A 1 81 ? -2.216 12.358 0.015 1.00 98.69 81 ARG A CA 1
ATOM 645 C C . ARG A 1 81 ? -2.093 12.035 -1.475 1.00 98.69 81 ARG A C 1
ATOM 647 O O . ARG A 1 81 ? -1.283 12.655 -2.165 1.00 98.69 81 ARG A O 1
ATOM 654 N N . ILE A 1 82 ? -2.920 11.123 -2.000 1.00 98.75 82 ILE A N 1
ATOM 655 C CA . ILE A 1 82 ? -2.829 10.728 -3.415 1.00 98.75 82 ILE A CA 1
ATOM 656 C C . ILE A 1 82 ? -3.325 11.812 -4.374 1.00 98.75 82 ILE A C 1
ATOM 658 O O . ILE A 1 82 ? -2.752 11.980 -5.453 1.00 98.75 82 ILE A O 1
ATOM 662 N N . LYS A 1 83 ? -4.361 12.573 -3.995 1.00 98.50 83 LYS A N 1
ATOM 663 C CA . LYS A 1 83 ? -4.902 13.663 -4.825 1.00 98.50 83 LYS A CA 1
ATOM 664 C C . LYS A 1 83 ? -3.919 14.819 -4.960 1.00 98.50 83 LYS A C 1
ATOM 666 O O . LYS A 1 83 ? -3.823 15.395 -6.038 1.00 98.50 83 LYS A O 1
ATOM 671 N N . GLN A 1 84 ? -3.197 15.131 -3.888 1.00 98.44 84 GLN A N 1
ATOM 672 C CA . GLN A 1 84 ? -2.206 16.207 -3.855 1.00 98.44 84 GLN A CA 1
ATOM 673 C C . GLN A 1 84 ? -0.789 15.734 -4.211 1.00 98.44 84 GLN A C 1
ATOM 675 O O . GLN A 1 84 ? 0.125 16.549 -4.257 1.00 98.44 84 GLN A O 1
ATOM 680 N N . LYS A 1 85 ? -0.607 14.433 -4.486 1.00 97.75 85 LYS A N 1
ATOM 681 C CA . LYS A 1 85 ? 0.688 13.809 -4.802 1.00 97.75 85 LYS A CA 1
ATOM 682 C C . LYS A 1 85 ? 1.757 14.063 -3.726 1.00 97.75 85 LYS A C 1
ATOM 684 O O . LYS A 1 85 ? 2.924 14.275 -4.039 1.00 97.75 85 LYS A O 1
ATOM 689 N N . ILE A 1 86 ? 1.356 14.006 -2.456 1.00 98.19 86 ILE A N 1
ATOM 690 C CA . ILE A 1 86 ? 2.257 14.202 -1.314 1.00 98.19 86 ILE A CA 1
ATOM 691 C C . ILE A 1 86 ? 3.026 12.908 -1.060 1.00 98.19 86 ILE A C 1
ATOM 693 O O . ILE A 1 86 ? 2.438 11.925 -0.615 1.00 98.19 86 ILE A O 1
ATOM 697 N N . ASP A 1 87 ? 4.333 12.928 -1.325 1.00 97.19 87 ASP A N 1
ATOM 698 C CA . ASP A 1 87 ? 5.239 11.813 -1.035 1.00 97.19 87 ASP A CA 1
ATOM 699 C C . ASP A 1 87 ? 4.721 10.476 -1.600 1.00 97.19 87 ASP A C 1
ATOM 701 O O . ASP A 1 87 ? 4.376 9.549 -0.872 1.00 97.19 87 ASP A O 1
ATOM 705 N N . VAL A 1 88 ? 4.533 10.433 -2.923 1.00 97.19 88 VAL A N 1
ATOM 706 C CA . VAL A 1 88 ? 4.013 9.257 -3.652 1.00 97.19 88 VAL A CA 1
ATOM 707 C C . VAL A 1 88 ? 4.887 8.861 -4.846 1.00 97.19 88 VAL A C 1
ATOM 709 O O . VAL A 1 88 ? 4.459 8.090 -5.708 1.00 97.19 88 VAL A O 1
ATOM 712 N N . ASP A 1 89 ? 6.103 9.405 -4.945 1.00 95.38 89 ASP A N 1
ATOM 713 C CA . ASP A 1 89 ? 7.023 9.122 -6.055 1.00 95.38 89 ASP A CA 1
ATOM 714 C C . ASP A 1 89 ? 7.968 7.944 -5.760 1.00 95.38 89 ASP A C 1
ATOM 716 O O . ASP A 1 89 ? 9.194 8.029 -5.829 1.00 95.38 89 ASP A O 1
ATOM 720 N N . HIS A 1 90 ? 7.367 6.817 -5.392 1.00 96.31 90 HIS A N 1
ATOM 721 C CA . HIS A 1 90 ? 8.049 5.575 -5.049 1.00 96.31 90 HIS A CA 1
ATOM 722 C C . HIS A 1 90 ? 7.106 4.382 -5.266 1.00 96.31 90 HIS A C 1
ATOM 724 O O . HIS A 1 90 ? 5.906 4.538 -5.502 1.00 96.31 90 HIS A O 1
ATOM 730 N N . HIS A 1 91 ? 7.643 3.165 -5.229 1.00 97.50 91 HIS A N 1
ATOM 731 C CA . HIS A 1 91 ? 6.872 1.950 -5.502 1.00 97.50 91 HIS A CA 1
ATOM 732 C C . HIS A 1 91 ? 5.995 1.439 -4.341 1.00 97.50 91 HIS A C 1
ATOM 734 O O . HIS A 1 91 ? 5.225 0.503 -4.555 1.00 97.50 91 HIS A O 1
ATOM 740 N N . ASP A 1 92 ? 6.045 2.053 -3.153 1.00 98.50 92 ASP A N 1
ATOM 741 C CA . ASP A 1 92 ? 5.379 1.548 -1.932 1.00 98.50 92 ASP A CA 1
ATOM 742 C C . ASP A 1 92 ? 3.873 1.842 -1.866 1.00 98.50 92 ASP A C 1
ATOM 744 O O . ASP A 1 92 ? 3.250 1.865 -0.805 1.00 98.50 92 ASP A O 1
ATOM 748 N N . MET A 1 93 ? 3.250 2.084 -3.017 1.00 98.75 93 MET A N 1
ATOM 749 C CA . MET A 1 93 ? 1.823 2.396 -3.103 1.00 98.75 93 MET A CA 1
ATOM 750 C C . MET A 1 93 ? 0.953 1.247 -2.597 1.00 98.75 93 MET A C 1
ATOM 752 O O . MET A 1 93 ? -0.104 1.483 -2.017 1.00 98.75 93 MET A O 1
ATOM 756 N N . GLY A 1 94 ? 1.380 -0.003 -2.764 1.00 98.75 94 GLY A N 1
ATOM 757 C CA . GLY A 1 94 ? 0.648 -1.138 -2.218 1.00 98.75 94 GLY A CA 1
ATOM 758 C C . GLY A 1 94 ? 0.732 -1.222 -0.697 1.00 98.75 94 GLY A C 1
ATOM 759 O O . GLY A 1 94 ? -0.307 -1.458 -0.080 1.00 98.75 94 GLY A O 1
ATOM 760 N N . PHE A 1 95 ? 1.891 -0.957 -0.086 1.00 98.81 95 PHE A N 1
ATOM 761 C CA . PHE A 1 95 ? 2.018 -0.864 1.375 1.00 98.81 95 PHE A CA 1
ATOM 762 C C . PHE A 1 95 ? 1.145 0.234 1.966 1.00 98.81 95 PHE A C 1
ATOM 764 O O . PHE A 1 95 ? 0.550 0.051 3.025 1.00 98.81 95 PHE A O 1
ATOM 771 N N . LEU A 1 96 ? 1.018 1.353 1.259 1.00 98.88 96 LEU A N 1
ATOM 772 C CA . LEU A 1 96 ? 0.229 2.478 1.727 1.00 98.88 96 LEU A CA 1
ATOM 773 C C . LEU A 1 96 ? -1.270 2.263 1.545 1.00 98.88 96 LEU A C 1
ATOM 775 O O . LEU A 1 96 ? -2.018 2.441 2.501 1.00 98.88 96 LEU A O 1
ATOM 779 N N . TYR A 1 97 ? -1.721 1.860 0.353 1.00 98.94 97 TYR A N 1
ATOM 780 C CA . TYR A 1 97 ? -3.142 1.893 -0.020 1.00 98.94 97 TYR A CA 1
ATOM 781 C C . TYR A 1 97 ? -3.854 0.540 0.071 1.00 98.94 97 TYR A C 1
ATOM 783 O O . TYR A 1 97 ? -5.083 0.516 0.144 1.00 98.94 97 TYR A O 1
ATOM 791 N N . THR A 1 98 ? -3.132 -0.587 0.101 1.00 98.94 98 THR A N 1
ATOM 792 C CA . THR A 1 98 ? -3.763 -1.908 0.278 1.00 98.94 98 THR A CA 1
ATOM 793 C C . THR A 1 98 ? -4.315 -2.094 1.698 1.00 98.94 98 THR A C 1
ATOM 795 O O . THR A 1 98 ? -5.516 -2.328 1.839 1.00 98.94 98 THR A O 1
ATOM 798 N N . PRO A 1 99 ? -3.510 -1.955 2.770 1.00 98.81 99 PRO A N 1
ATOM 799 C CA . PRO A 1 99 ? -4.021 -2.117 4.130 1.00 98.81 99 PRO A CA 1
ATOM 800 C C . PRO A 1 99 ? -4.927 -0.962 4.584 1.00 98.81 99 PRO A C 1
ATOM 802 O O . PRO A 1 99 ? -5.686 -1.147 5.525 1.00 98.81 99 PRO A O 1
ATOM 805 N N . SER A 1 100 ? -4.886 0.207 3.933 1.00 98.88 100 SER A N 1
ATOM 806 C CA . SER A 1 100 ? -5.742 1.352 4.275 1.00 98.88 100 SER A CA 1
ATOM 807 C C . SER A 1 100 ? -7.018 1.399 3.420 1.00 98.88 100 SER A C 1
ATOM 809 O O . SER A 1 100 ? -8.098 1.018 3.868 1.00 98.88 100 SER A O 1
ATOM 811 N N . CYS A 1 101 ? -6.913 1.855 2.173 1.00 98.94 101 CYS A N 1
ATOM 812 C CA . CYS A 1 101 ? -8.041 2.197 1.317 1.00 98.94 101 CYS A CA 1
ATOM 813 C C . CYS A 1 101 ? -8.705 0.977 0.662 1.00 98.94 101 CYS A C 1
ATOM 815 O O . CYS A 1 101 ? -9.934 0.925 0.577 1.00 98.94 101 CYS A O 1
ATOM 817 N N . VAL A 1 102 ? -7.930 -0.020 0.220 1.00 98.94 102 VAL A N 1
ATOM 818 C CA . VAL A 1 102 ? -8.506 -1.271 -0.306 1.00 98.94 102 VAL A CA 1
ATOM 819 C C . VAL A 1 102 ? -9.264 -1.998 0.802 1.00 98.94 102 VAL A C 1
ATOM 821 O O . VAL A 1 102 ? -10.421 -2.360 0.585 1.00 98.94 102 VAL A O 1
ATOM 824 N N . ALA A 1 103 ? -8.664 -2.134 1.990 1.00 98.88 103 ALA A N 1
ATOM 825 C CA . ALA A 1 103 ? -9.325 -2.712 3.160 1.00 98.88 103 ALA A CA 1
ATOM 826 C C . ALA A 1 103 ? -10.625 -1.965 3.505 1.00 98.88 103 ALA A C 1
ATOM 828 O O . ALA A 1 103 ? -11.683 -2.584 3.599 1.00 98.88 103 ALA A O 1
ATOM 829 N N . ALA A 1 104 ? -10.593 -0.629 3.573 1.00 98.88 104 ALA A N 1
ATOM 830 C CA . ALA A 1 104 ? -11.782 0.181 3.833 1.00 98.88 104 ALA A CA 1
ATOM 831 C C . ALA A 1 104 ? -12.910 -0.073 2.820 1.00 98.88 104 ALA A C 1
ATOM 833 O O . ALA A 1 104 ? -14.070 -0.234 3.206 1.00 98.88 104 ALA A O 1
ATOM 834 N N . TYR A 1 105 ? -12.590 -0.139 1.523 1.00 98.88 105 TYR A N 1
ATOM 835 C CA . TYR A 1 105 ? -13.579 -0.459 0.494 1.00 98.88 105 TYR A CA 1
ATOM 836 C C . TYR A 1 105 ? -14.128 -1.882 0.646 1.00 98.88 105 TYR A C 1
ATOM 838 O O . TYR A 1 105 ? -15.332 -2.079 0.508 1.00 98.88 105 TYR A O 1
ATOM 846 N N . GLN A 1 106 ? -13.279 -2.866 0.943 1.00 98.56 106 GLN A N 1
ATOM 847 C CA . GLN A 1 106 ? -13.709 -4.256 1.107 1.00 98.56 106 GLN A CA 1
ATOM 848 C C . GLN A 1 106 ? -14.600 -4.454 2.339 1.00 98.56 106 GLN A C 1
ATOM 850 O O . GLN A 1 106 ? -15.592 -5.171 2.250 1.00 98.56 106 GLN A O 1
ATOM 855 N N . ILE A 1 107 ? -14.278 -3.794 3.453 1.00 98.56 107 ILE A N 1
ATOM 856 C CA . ILE A 1 107 ? -14.992 -3.937 4.728 1.00 98.56 107 ILE A CA 1
ATOM 857 C C . ILE A 1 107 ? -16.301 -3.137 4.731 1.00 98.56 107 ILE A C 1
ATOM 859 O O . ILE A 1 107 ? -17.308 -3.592 5.268 1.00 98.56 107 ILE A O 1
ATOM 863 N N . THR A 1 108 ? -16.309 -1.933 4.147 1.00 98.19 108 THR A N 1
ATOM 864 C CA . THR A 1 108 ? -17.425 -0.977 4.315 1.00 98.19 108 THR A CA 1
ATOM 865 C C . THR A 1 108 ? -18.111 -0.562 3.014 1.00 98.19 108 THR A C 1
ATOM 867 O O . THR A 1 108 ? -19.153 0.089 3.051 1.00 98.19 108 THR A O 1
ATOM 870 N N . GLY A 1 109 ? -17.535 -0.880 1.852 1.00 98.38 109 GLY A N 1
ATOM 871 C CA . GLY A 1 109 ? -17.994 -0.360 0.563 1.00 98.38 109 GLY A CA 1
ATOM 872 C C . GLY A 1 109 ? -17.644 1.114 0.317 1.00 98.38 109 GLY A C 1
ATOM 873 O O . GLY A 1 109 ? -18.190 1.716 -0.610 1.00 98.38 109 GLY A O 1
ATOM 874 N N . ASN A 1 110 ? -16.746 1.715 1.112 1.00 98.56 110 ASN A N 1
ATOM 875 C CA . ASN A 1 110 ? -16.368 3.126 0.989 1.00 98.56 110 ASN A CA 1
ATOM 876 C C . ASN A 1 110 ? -15.836 3.458 -0.422 1.00 98.56 110 ASN A C 1
ATOM 878 O O . ASN A 1 110 ? -14.740 3.060 -0.824 1.00 98.56 110 ASN A O 1
ATOM 882 N N . LYS A 1 111 ? -16.625 4.226 -1.182 1.00 98.56 111 LYS A N 1
ATOM 883 C CA . LYS A 1 111 ? -16.325 4.584 -2.576 1.00 98.56 111 LYS A CA 1
ATOM 884 C C . LYS A 1 111 ? -15.142 5.543 -2.710 1.00 98.56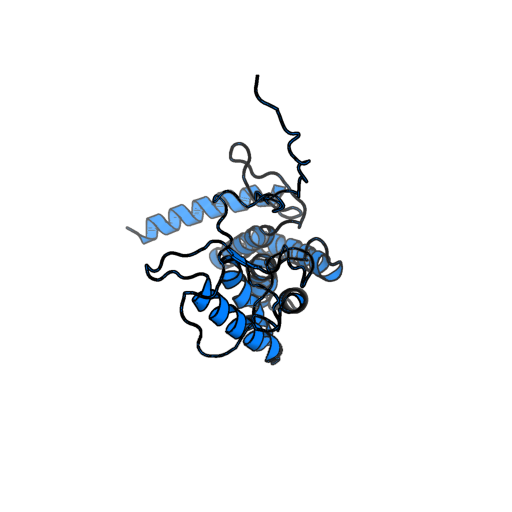 111 LYS A C 1
ATOM 886 O O . LYS A 1 111 ? -14.409 5.440 -3.689 1.00 98.56 111 LYS A O 1
ATOM 891 N N . ARG A 1 112 ? -14.929 6.434 -1.738 1.00 98.25 112 ARG A N 1
ATOM 892 C CA . ARG A 1 112 ? -13.779 7.349 -1.734 1.00 98.25 112 ARG A CA 1
ATOM 893 C C . ARG A 1 112 ? -12.479 6.589 -1.488 1.00 98.25 112 ARG A C 1
ATOM 895 O O . ARG A 1 112 ? -11.488 6.839 -2.165 1.00 98.25 112 ARG A O 1
ATOM 902 N N . ALA A 1 113 ? -12.512 5.588 -0.611 1.00 98.88 113 ALA A N 1
ATOM 903 C CA . ALA A 1 113 ? -11.397 4.667 -0.423 1.00 98.88 113 ALA A CA 1
ATOM 904 C C . ALA A 1 113 ? -11.077 3.892 -1.714 1.00 98.88 113 ALA A C 1
ATOM 906 O O . ALA A 1 113 ? -9.917 3.794 -2.112 1.00 98.88 113 ALA A O 1
ATOM 907 N N . LYS A 1 114 ? -12.107 3.405 -2.423 1.00 98.88 114 LYS A N 1
ATOM 908 C CA . LYS A 1 114 ? -11.929 2.770 -3.738 1.00 98.88 114 LYS A CA 1
ATOM 909 C C . LYS A 1 114 ? -11.236 3.706 -4.730 1.00 98.88 114 LYS A C 1
ATOM 911 O O . LYS A 1 114 ? -10.298 3.285 -5.401 1.00 98.88 114 LYS A O 1
ATOM 916 N N . GLU A 1 115 ? -11.691 4.955 -4.823 1.00 98.88 115 GLU A N 1
ATOM 917 C CA . GLU A 1 115 ? -11.085 5.968 -5.691 1.00 98.88 115 GLU A CA 1
ATOM 918 C C . GLU A 1 115 ? -9.614 6.213 -5.323 1.00 98.88 115 GLU A C 1
ATOM 920 O O . GLU A 1 115 ? -8.755 6.136 -6.199 1.00 98.88 115 GLU A O 1
ATOM 925 N N . ALA A 1 116 ? -9.306 6.414 -4.035 1.00 98.88 116 ALA A N 1
ATOM 926 C CA . ALA A 1 116 ? -7.935 6.603 -3.555 1.00 98.88 116 ALA A CA 1
ATOM 927 C C . ALA A 1 116 ? -7.011 5.449 -3.974 1.00 98.88 116 ALA A C 1
ATOM 929 O O . ALA A 1 116 ? -5.923 5.676 -4.499 1.00 98.88 116 ALA A O 1
ATOM 930 N N . ALA A 1 117 ? -7.461 4.206 -3.783 1.00 98.94 117 ALA A N 1
ATOM 931 C CA . ALA A 1 117 ? -6.684 3.021 -4.123 1.00 98.94 117 ALA A CA 1
ATOM 932 C C . ALA A 1 117 ? -6.470 2.859 -5.640 1.00 98.94 117 ALA A C 1
ATOM 934 O O . ALA A 1 117 ? -5.397 2.430 -6.059 1.00 98.94 117 ALA A O 1
ATOM 935 N N . ILE A 1 118 ? -7.448 3.228 -6.478 1.00 98.94 118 ILE A N 1
ATOM 936 C CA . ILE A 1 118 ? -7.275 3.223 -7.942 1.00 98.94 118 ILE A CA 1
ATOM 937 C C . ILE A 1 118 ? -6.265 4.298 -8.364 1.00 98.94 118 ILE A C 1
ATOM 939 O O . ILE A 1 118 ? -5.352 3.999 -9.130 1.00 98.94 118 ILE A O 1
ATOM 943 N N . LEU A 1 119 ? -6.352 5.509 -7.804 1.00 98.94 119 LEU A N 1
ATOM 944 C CA . LEU A 1 119 ? -5.375 6.574 -8.062 1.00 98.94 119 LEU A CA 1
ATOM 945 C C . LEU A 1 119 ? -3.956 6.176 -7.625 1.00 98.94 119 LEU A C 1
ATOM 947 O O . LEU A 1 119 ? -2.979 6.531 -8.286 1.00 98.94 119 LEU A O 1
ATOM 951 N N . ALA A 1 120 ? -3.832 5.426 -6.529 1.00 98.88 120 ALA A N 1
ATOM 952 C CA . ALA A 1 120 ? -2.560 4.872 -6.078 1.00 98.88 120 ALA A CA 1
ATOM 953 C C . ALA A 1 120 ? -2.038 3.773 -7.015 1.00 98.88 120 ALA A C 1
ATOM 955 O O . ALA A 1 120 ? -0.838 3.705 -7.274 1.00 98.88 120 ALA A O 1
ATOM 956 N N . ALA A 1 121 ? -2.922 2.941 -7.576 1.00 98.94 121 ALA A N 1
ATOM 957 C CA . ALA A 1 121 ? -2.545 1.969 -8.597 1.00 98.94 121 ALA A CA 1
ATOM 958 C C . ALA A 1 121 ? -2.060 2.660 -9.883 1.00 98.94 121 ALA A C 1
ATOM 960 O O . ALA A 1 121 ? -1.050 2.243 -10.447 1.00 98.94 121 ALA A O 1
ATOM 961 N N . ASP A 1 122 ? -2.724 3.741 -10.310 1.00 98.81 122 ASP A N 1
ATOM 962 C CA . ASP A 1 122 ? -2.284 4.573 -11.438 1.00 98.81 122 ASP A CA 1
ATOM 963 C C . ASP A 1 122 ? -0.911 5.210 -11.175 1.00 98.81 122 ASP A C 1
ATOM 965 O O . ASP A 1 122 ? -0.035 5.201 -12.043 1.00 98.81 122 ASP A O 1
ATOM 969 N N . GLN A 1 123 ? -0.686 5.704 -9.954 1.00 98.69 123 GLN A N 1
ATOM 970 C CA . GLN A 1 123 ? 0.618 6.212 -9.529 1.00 98.69 123 GLN A CA 1
ATOM 971 C C . GLN A 1 123 ? 1.693 5.120 -9.578 1.00 98.69 123 GLN A C 1
ATOM 973 O O . GLN A 1 123 ? 2.773 5.357 -10.112 1.00 98.69 123 GLN A O 1
ATOM 978 N N . LEU A 1 124 ? 1.404 3.912 -9.092 1.00 98.69 124 LEU A N 1
ATOM 979 C CA . LEU A 1 124 ? 2.361 2.807 -9.118 1.00 98.69 124 LEU A CA 1
ATOM 980 C C . LEU A 1 124 ? 2.744 2.406 -10.549 1.00 98.69 124 LEU A C 1
ATOM 982 O O . LEU A 1 124 ? 3.931 2.298 -10.853 1.00 98.69 124 LEU A O 1
ATOM 986 N N . ILE A 1 125 ? 1.772 2.226 -11.452 1.00 98.06 125 ILE A N 1
ATOM 987 C CA . ILE A 1 125 ? 2.078 1.832 -12.839 1.00 98.06 125 ILE A CA 1
ATOM 988 C C . ILE A 1 125 ? 2.814 2.919 -13.623 1.00 98.06 125 ILE A C 1
ATOM 990 O O . ILE A 1 125 ? 3.513 2.587 -14.577 1.00 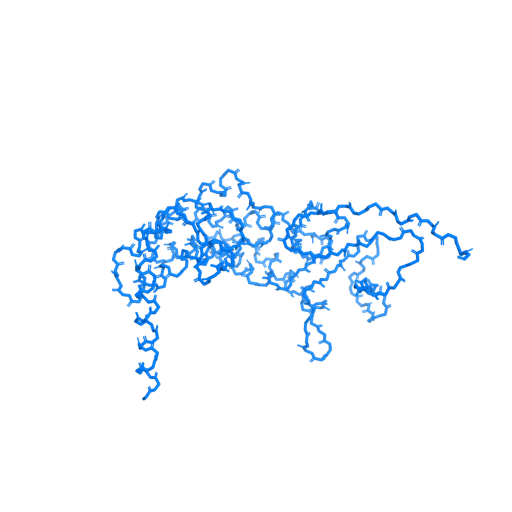98.06 125 ILE A O 1
ATOM 994 N N . SER A 1 126 ? 2.712 4.194 -13.226 1.00 97.69 126 SER A N 1
ATOM 995 C CA . SER A 1 126 ? 3.488 5.280 -13.847 1.00 97.69 126 SER A CA 1
ATOM 996 C C . SER A 1 126 ? 5.003 5.069 -13.730 1.00 97.69 126 SER A C 1
ATOM 998 O O . SER A 1 126 ? 5.767 5.596 -14.535 1.00 97.69 126 SER A O 1
ATOM 1000 N N . ARG A 1 127 ? 5.438 4.233 -12.776 1.00 96.94 127 ARG A N 1
ATOM 1001 C CA . ARG A 1 127 ? 6.842 3.856 -12.569 1.00 96.94 127 ARG A CA 1
ATOM 1002 C C . ARG A 1 127 ? 7.266 2.636 -13.393 1.00 96.94 127 ARG A C 1
ATOM 1004 O O . ARG A 1 127 ? 8.406 2.181 -13.264 1.00 96.94 127 ARG A O 1
ATOM 1011 N N . PHE A 1 128 ? 6.372 2.073 -14.213 1.00 97.81 128 PHE A N 1
ATOM 1012 C CA . PHE A 1 128 ? 6.672 0.904 -15.033 1.00 97.81 128 PHE A CA 1
ATOM 1013 C C . PHE A 1 128 ? 7.639 1.249 -16.166 1.00 97.81 128 PHE A C 1
ATOM 1015 O O . PHE A 1 128 ? 7.384 2.100 -17.016 1.00 97.81 128 PHE A O 1
ATOM 1022 N N . GLN A 1 129 ? 8.747 0.525 -16.200 1.00 96.38 129 GLN A N 1
ATOM 1023 C CA . GLN A 1 129 ? 9.776 0.608 -17.212 1.00 96.38 129 GLN A CA 1
ATOM 1024 C C . GLN A 1 129 ? 9.534 -0.466 -18.268 1.00 96.38 129 GLN A C 1
ATOM 1026 O O . GLN A 1 129 ? 9.724 -1.657 -18.028 1.00 96.38 129 GLN A O 1
ATOM 1031 N N . VAL A 1 130 ? 9.130 -0.033 -19.467 1.00 93.75 130 VAL A N 1
ATOM 1032 C CA . VAL A 1 130 ? 8.909 -0.938 -20.609 1.00 93.75 130 VAL A CA 1
ATOM 1033 C C . VAL A 1 130 ? 10.198 -1.680 -20.965 1.00 93.75 130 VAL A C 1
ATOM 1035 O O . VAL A 1 130 ? 10.187 -2.889 -21.185 1.00 93.75 130 VAL A O 1
ATOM 1038 N N . LYS A 1 131 ? 11.332 -0.970 -20.979 1.00 90.56 131 LYS A N 1
ATOM 1039 C CA . LYS A 1 131 ? 12.648 -1.599 -21.115 1.00 90.56 131 LYS A CA 1
ATOM 1040 C C . LYS A 1 131 ? 13.015 -2.242 -19.776 1.00 90.56 131 LYS A C 1
ATOM 1042 O O . LYS A 1 131 ? 13.060 -1.571 -18.758 1.00 90.56 131 LYS A O 1
ATOM 1047 N N . GLY A 1 132 ? 13.249 -3.550 -19.776 1.00 90.38 132 GLY A N 1
ATOM 1048 C CA . GLY A 1 132 ? 13.519 -4.309 -18.551 1.00 90.38 132 GLY A CA 1
ATOM 1049 C C . GLY A 1 132 ? 12.271 -4.797 -17.809 1.00 90.38 132 GLY A C 1
ATOM 1050 O O . GLY A 1 132 ? 12.415 -5.616 -16.914 1.00 90.38 132 GLY A O 1
ATOM 1051 N N . GLU A 1 133 ? 11.069 -4.352 -18.189 1.00 96.06 133 GLU A N 1
ATOM 1052 C CA . GLU A 1 133 ? 9.791 -4.880 -17.692 1.00 96.06 133 GLU A CA 1
ATOM 1053 C C . GLU A 1 133 ? 9.678 -4.957 -16.159 1.00 96.06 133 GLU A C 1
ATOM 1055 O O . GLU A 1 133 ? 9.403 -6.009 -15.578 1.00 96.06 133 GLU A O 1
ATOM 1060 N N . PHE A 1 134 ? 9.888 -3.831 -15.480 1.00 97.31 134 PHE A N 1
ATOM 1061 C CA . PHE A 1 134 ? 9.807 -3.744 -14.020 1.00 97.31 134 PHE A CA 1
ATOM 1062 C C . PHE A 1 134 ? 9.199 -2.416 -13.570 1.00 97.31 134 PHE A C 1
ATOM 1064 O O . PHE A 1 134 ? 9.005 -1.501 -14.357 1.00 97.31 134 PHE A O 1
ATOM 1071 N N . LEU A 1 135 ? 8.895 -2.311 -12.281 1.00 98.06 135 LEU A N 1
ATOM 1072 C CA . LEU A 1 135 ? 8.442 -1.079 -11.636 1.00 98.06 135 LEU A CA 1
ATOM 1073 C C . LEU A 1 135 ? 9.661 -0.506 -10.928 1.00 98.06 135 LEU A C 1
ATOM 1075 O O . LEU A 1 135 ? 10.226 -1.179 -10.061 1.00 98.06 135 LEU A O 1
ATOM 1079 N N . GLN A 1 136 ? 10.093 0.688 -11.323 1.00 96.69 136 GLN A N 1
ATOM 1080 C CA . GLN A 1 136 ? 11.259 1.318 -10.718 1.00 96.69 136 GLN A CA 1
ATOM 1081 C C . GLN A 1 136 ? 10.965 1.676 -9.264 1.00 96.69 136 GLN A C 1
ATOM 1083 O O . GLN A 1 136 ? 9.940 2.292 -8.977 1.00 96.69 136 GLN A O 1
ATOM 1088 N N . ALA A 1 137 ? 11.882 1.332 -8.359 1.00 93.69 137 ALA A N 1
ATOM 1089 C CA . ALA A 1 137 ? 11.670 1.518 -6.928 1.00 93.69 137 ALA A CA 1
ATOM 1090 C C . ALA A 1 137 ? 11.506 2.998 -6.556 1.00 93.69 137 ALA A C 1
ATOM 1092 O O . ALA A 1 137 ? 10.390 3.449 -6.302 1.00 93.69 137 ALA A O 1
ATOM 1093 N N . TRP A 1 138 ? 12.590 3.776 -6.618 1.00 90.88 138 TRP A N 1
ATOM 1094 C CA . TRP A 1 138 ? 12.635 5.189 -6.212 1.00 90.88 138 TRP A CA 1
ATOM 1095 C C . TRP A 1 138 ? 13.393 6.035 -7.241 1.00 90.88 138 TRP A C 1
ATOM 1097 O O . TRP A 1 138 ? 13.936 5.502 -8.216 1.00 90.88 138 TRP A O 1
ATOM 1107 N N . GLY A 1 139 ? 13.429 7.347 -7.012 1.00 90.19 139 GLY A N 1
ATOM 1108 C CA . GLY A 1 139 ? 14.116 8.308 -7.869 1.00 90.19 139 GLY A CA 1
ATOM 1109 C C . GLY A 1 139 ? 13.359 8.611 -9.159 1.00 90.19 139 GLY A C 1
ATOM 1110 O O . GLY A 1 139 ? 12.307 8.020 -9.439 1.00 90.19 139 GLY A O 1
ATOM 1111 N N . GLU A 1 140 ? 13.933 9.527 -9.937 1.00 90.00 140 GLU A N 1
ATOM 1112 C CA . GLU A 1 140 ? 13.361 9.996 -11.196 1.00 90.00 140 GLU A CA 1
ATOM 1113 C C . GLU A 1 140 ? 13.127 8.814 -12.159 1.00 90.00 140 GLU A C 1
ATOM 1115 O O . GLU A 1 140 ? 14.049 8.022 -12.409 1.00 90.00 140 GLU A O 1
ATOM 1120 N N . PRO A 1 141 ? 11.903 8.644 -12.694 1.00 89.31 141 PRO A N 1
ATOM 1121 C CA . PRO A 1 141 ? 11.601 7.564 -13.623 1.00 89.31 141 PRO A CA 1
ATOM 1122 C C . PRO A 1 141 ? 12.536 7.554 -14.839 1.00 89.31 141 PRO A C 1
ATOM 1124 O O . PRO A 1 141 ? 12.611 8.510 -15.604 1.00 89.31 141 PRO A O 1
ATOM 1127 N N . GLY A 1 142 ? 13.224 6.435 -15.059 1.00 85.81 142 GLY A N 1
ATOM 1128 C CA . GLY A 1 142 ? 14.131 6.248 -16.191 1.00 85.81 142 GLY A CA 1
ATOM 1129 C C . GLY A 1 142 ? 15.564 6.743 -15.982 1.00 85.81 142 GLY A C 1
ATOM 1130 O O . GLY A 1 142 ? 16.377 6.556 -16.894 1.00 85.81 142 GLY A O 1
ATOM 1131 N N . ALA A 1 143 ? 15.884 7.326 -14.821 1.00 86.19 143 ALA A N 1
ATOM 1132 C CA . ALA A 1 143 ? 17.242 7.726 -14.466 1.00 86.19 143 ALA A CA 1
ATOM 1133 C C . ALA A 1 143 ? 18.158 6.504 -14.303 1.00 86.19 143 ALA A C 1
ATOM 1135 O O . ALA A 1 143 ? 17.810 5.536 -13.624 1.00 86.19 143 ALA A O 1
ATOM 1136 N N . GLU A 1 144 ? 19.334 6.543 -14.932 1.00 82.69 144 GLU A N 1
ATOM 1137 C CA . GLU A 1 144 ? 20.261 5.404 -14.986 1.00 82.69 144 GLU A CA 1
ATOM 1138 C C . GLU A 1 144 ? 20.829 5.033 -13.610 1.00 82.69 144 GLU A C 1
ATOM 1140 O O . GLU A 1 144 ? 20.968 3.852 -13.294 1.00 82.69 144 GLU A O 1
ATOM 1145 N N . ASP A 1 145 ? 21.080 6.025 -12.756 1.00 83.38 145 ASP A N 1
ATOM 1146 C CA . ASP A 1 145 ? 21.611 5.847 -11.399 1.00 83.38 145 ASP A CA 1
ATOM 1147 C C . ASP A 1 145 ? 20.589 5.246 -10.413 1.00 83.38 145 ASP A C 1
ATOM 1149 O O . ASP A 1 145 ? 20.945 4.818 -9.312 1.00 83.38 145 ASP A O 1
ATOM 1153 N N . ASN A 1 146 ? 19.316 5.165 -10.812 1.00 85.44 146 ASN A N 1
ATOM 1154 C CA . ASN A 1 146 ? 18.223 4.601 -10.024 1.00 85.44 146 ASN A CA 1
ATOM 1155 C C . ASN A 1 146 ? 17.375 3.584 -10.810 1.00 85.44 146 ASN A C 1
ATOM 1157 O O . ASN A 1 146 ? 16.280 3.226 -10.368 1.00 85.44 146 ASN A O 1
ATOM 1161 N N . TYR A 1 147 ? 17.889 3.058 -11.928 1.00 90.69 147 TYR A N 1
ATOM 1162 C CA . TYR A 1 147 ? 17.199 2.089 -12.787 1.00 90.69 147 TYR A CA 1
ATOM 1163 C C . TYR A 1 147 ? 17.182 0.680 -12.171 1.00 90.69 147 TYR A C 1
ATOM 1165 O O . TYR A 1 147 ? 17.852 -0.248 -12.627 1.00 90.69 147 TYR A O 1
ATOM 1173 N N . ARG A 1 148 ? 16.451 0.531 -11.063 1.00 92.19 148 ARG A N 1
ATOM 1174 C CA . ARG A 1 148 ? 16.505 -0.650 -10.195 1.00 92.19 148 ARG A CA 1
ATOM 1175 C C . ARG A 1 148 ? 15.140 -1.107 -9.701 1.00 92.19 148 ARG A C 1
ATOM 1177 O O . ARG A 1 148 ? 14.238 -0.291 -9.487 1.00 92.19 148 ARG A O 1
ATOM 1184 N N . LEU A 1 149 ? 15.042 -2.406 -9.432 1.00 93.38 149 LEU A N 1
ATOM 1185 C CA . LEU A 1 149 ? 13.963 -3.006 -8.650 1.00 93.38 149 LEU A CA 1
ATOM 1186 C C . LEU A 1 149 ? 14.467 -3.446 -7.270 1.00 93.38 149 LEU A C 1
ATOM 1188 O O . LEU A 1 149 ? 15.646 -3.760 -7.101 1.00 93.38 149 LEU A O 1
ATOM 1192 N N . ILE A 1 150 ? 13.558 -3.482 -6.299 1.00 96.50 150 ILE A N 1
ATOM 1193 C CA . ILE A 1 150 ? 13.789 -3.961 -4.930 1.00 96.50 150 ILE A CA 1
ATOM 1194 C C . ILE A 1 150 ? 12.730 -5.030 -4.636 1.00 96.50 150 ILE A C 1
ATOM 1196 O O . ILE A 1 150 ? 11.618 -4.977 -5.171 1.00 96.50 150 ILE A O 1
ATOM 1200 N N . ILE A 1 151 ? 13.100 -6.043 -3.852 1.00 97.62 151 ILE A N 1
ATOM 1201 C CA . ILE A 1 151 ? 12.291 -7.250 -3.635 1.00 97.62 151 ILE A CA 1
ATOM 1202 C C . ILE A 1 151 ? 10.931 -7.001 -2.966 1.00 97.62 151 ILE A C 1
ATOM 1204 O O . ILE A 1 151 ? 9.958 -7.693 -3.269 1.00 97.62 151 ILE A O 1
ATOM 1208 N N . ASP A 1 152 ? 10.836 -5.997 -2.101 1.00 97.81 152 ASP A N 1
ATOM 1209 C CA . ASP A 1 152 ? 9.600 -5.569 -1.433 1.00 97.81 152 ASP A CA 1
ATOM 1210 C C . ASP A 1 152 ? 8.521 -5.058 -2.404 1.00 97.81 152 ASP A C 1
ATOM 1212 O O . ASP A 1 152 ? 7.330 -5.113 -2.093 1.00 97.81 152 ASP A O 1
ATOM 1216 N N . CYS A 1 153 ? 8.888 -4.674 -3.630 1.00 98.31 153 CYS A N 1
ATOM 1217 C CA . CYS A 1 153 ? 7.934 -4.305 -4.672 1.00 98.31 153 CYS A CA 1
ATOM 1218 C C . CYS A 1 153 ? 6.941 -5.438 -4.978 1.00 98.31 153 CYS A C 1
ATOM 1220 O O . CYS A 1 153 ? 5.803 -5.171 -5.366 1.00 98.31 153 CYS A O 1
ATOM 1222 N N . LEU A 1 154 ? 7.311 -6.700 -4.722 1.00 98.56 154 LEU A N 1
ATOM 1223 C CA . LEU A 1 154 ? 6.401 -7.842 -4.835 1.00 98.56 154 LEU A CA 1
ATOM 1224 C C . LEU A 1 154 ? 5.173 -7.719 -3.916 1.00 98.56 154 LEU A C 1
ATOM 1226 O O . LEU A 1 154 ? 4.087 -8.138 -4.313 1.00 98.56 154 LEU A O 1
ATOM 1230 N N . LEU A 1 155 ? 5.303 -7.091 -2.741 1.00 98.50 155 LEU A N 1
ATOM 1231 C CA . LEU A 1 155 ? 4.173 -6.802 -1.847 1.00 98.50 155 LEU A CA 1
ATOM 1232 C C . LEU A 1 155 ? 3.361 -5.572 -2.269 1.00 98.50 155 LEU A C 1
ATOM 1234 O O . LEU A 1 155 ? 2.270 -5.351 -1.746 1.00 98.50 155 LEU A O 1
ATOM 1238 N N . ASN A 1 156 ? 3.835 -4.820 -3.263 1.00 98.81 156 ASN A N 1
ATOM 1239 C CA . ASN A 1 156 ? 3.109 -3.696 -3.839 1.00 98.81 156 ASN A CA 1
ATOM 1240 C C . ASN A 1 156 ? 2.230 -4.096 -5.039 1.00 98.81 156 ASN A C 1
ATOM 1242 O O . ASN A 1 156 ? 1.243 -3.429 -5.351 1.00 98.81 156 ASN A O 1
ATOM 1246 N N . LEU A 1 157 ? 2.522 -5.236 -5.673 1.00 98.81 157 LEU A N 1
ATOM 1247 C CA . LEU A 1 157 ? 1.757 -5.772 -6.805 1.00 98.81 157 LEU A CA 1
ATOM 1248 C C . LEU A 1 157 ? 0.302 -6.181 -6.498 1.00 98.81 157 LEU A C 1
ATOM 1250 O O . LEU A 1 157 ? -0.532 -6.052 -7.400 1.00 98.81 157 LEU A O 1
ATOM 1254 N N . PRO A 1 158 ? -0.070 -6.655 -5.287 1.00 98.81 158 PRO A N 1
ATOM 1255 C CA . PRO A 1 158 ? -1.463 -6.943 -4.947 1.00 98.81 158 PRO A CA 1
ATOM 1256 C C . PRO A 1 158 ? -2.420 -5.772 -5.197 1.00 98.81 158 PRO A C 1
ATOM 1258 O O . PRO A 1 158 ? -3.555 -6.014 -5.618 1.00 98.81 158 PRO A O 1
ATOM 1261 N N . LEU A 1 159 ? -1.959 -4.525 -5.034 1.00 98.94 159 LEU A N 1
ATOM 1262 C CA . LEU A 1 159 ? -2.732 -3.329 -5.378 1.00 98.94 159 LEU A CA 1
ATOM 1263 C C . LEU A 1 159 ? -3.100 -3.304 -6.867 1.00 98.94 159 LEU A C 1
ATOM 1265 O O . LEU A 1 159 ? -4.249 -3.043 -7.216 1.00 98.94 159 LEU A O 1
ATOM 1269 N N . LEU A 1 160 ? -2.151 -3.637 -7.746 1.00 98.94 160 LEU A N 1
ATOM 1270 C CA . LEU A 1 160 ? -2.366 -3.679 -9.194 1.00 98.94 160 LEU A CA 1
ATOM 1271 C C . LEU A 1 160 ? -3.327 -4.805 -9.590 1.00 98.94 160 LEU A C 1
ATOM 1273 O O . LEU A 1 160 ? -4.244 -4.601 -10.386 1.00 98.94 160 LEU A O 1
ATOM 1277 N N . TYR A 1 161 ? -3.175 -5.991 -8.996 1.00 98.88 161 TYR A N 1
ATOM 1278 C CA . TYR A 1 161 ? -4.124 -7.081 -9.224 1.00 98.88 161 TYR A CA 1
ATOM 1279 C C . TYR A 1 161 ? -5.534 -6.721 -8.743 1.00 98.88 161 TYR A C 1
ATOM 1281 O O . TYR A 1 161 ? -6.510 -7.050 -9.417 1.00 98.88 161 TYR A O 1
ATOM 1289 N N . TRP A 1 162 ? -5.658 -6.044 -7.597 1.00 98.88 162 TRP A N 1
ATOM 1290 C CA . TRP A 1 162 ? -6.940 -5.530 -7.119 1.00 98.88 162 TRP A CA 1
ATOM 1291 C C . TRP A 1 162 ? -7.530 -4.497 -8.087 1.00 98.88 162 TRP A C 1
ATOM 1293 O O . TRP A 1 162 ? -8.687 -4.648 -8.482 1.00 98.88 162 TRP A O 1
ATOM 1303 N N . ALA A 1 163 ? -6.733 -3.525 -8.539 1.00 98.88 163 ALA A N 1
ATOM 1304 C CA . ALA A 1 163 ? -7.155 -2.487 -9.477 1.00 98.88 163 ALA A CA 1
ATOM 1305 C C . ALA A 1 163 ? -7.668 -3.082 -10.796 1.00 98.88 163 ALA A C 1
ATOM 1307 O O . ALA A 1 163 ? -8.737 -2.697 -11.271 1.00 98.88 163 ALA A O 1
ATOM 1308 N N . SER A 1 164 ? -6.975 -4.091 -11.335 1.00 98.81 164 SER A N 1
ATOM 1309 C CA . SER A 1 164 ? -7.421 -4.814 -12.532 1.00 98.81 164 SER A CA 1
ATOM 1310 C C . SER A 1 164 ? -8.794 -5.460 -12.337 1.00 98.81 164 SER A C 1
ATOM 1312 O O . SER A 1 164 ? -9.671 -5.311 -13.184 1.00 98.81 164 SER A O 1
ATOM 1314 N N . ARG A 1 165 ? -9.034 -6.109 -11.188 1.00 98.69 165 ARG A N 1
ATOM 1315 C CA . ARG A 1 165 ? -10.330 -6.749 -10.901 1.00 98.69 165 ARG A CA 1
ATOM 1316 C C . ARG A 1 165 ? -11.476 -5.748 -10.774 1.00 98.69 165 ARG A C 1
ATOM 1318 O O . ARG A 1 165 ? -12.579 -6.049 -11.213 1.00 98.69 165 ARG A O 1
ATOM 1325 N N . VAL A 1 166 ? -11.252 -4.592 -10.145 1.00 98.56 166 VAL A N 1
ATOM 1326 C CA . VAL A 1 166 ? -12.340 -3.637 -9.853 1.00 98.56 166 VAL A CA 1
ATOM 1327 C C . VAL A 1 166 ? -12.631 -2.652 -10.982 1.00 98.56 166 VAL A C 1
ATOM 1329 O O . VAL A 1 166 ? -13.696 -2.032 -10.962 1.00 98.56 166 VAL A O 1
ATOM 1332 N N . THR A 1 167 ? -11.697 -2.482 -11.922 1.00 98.56 167 THR A N 1
ATOM 1333 C CA . THR A 1 167 ? -11.849 -1.600 -13.093 1.00 98.56 167 THR A CA 1
ATOM 1334 C C . THR A 1 167 ? -12.095 -2.369 -14.392 1.00 98.56 167 THR A C 1
ATOM 1336 O O . THR A 1 167 ? -12.690 -1.817 -15.309 1.00 98.56 167 THR A O 1
ATOM 1339 N N . GLY A 1 168 ? -11.647 -3.626 -14.481 1.00 98.56 168 GLY A N 1
ATOM 1340 C CA . GLY A 1 168 ? -11.618 -4.395 -15.727 1.00 98.56 168 GLY A CA 1
ATOM 1341 C C . GLY A 1 168 ? -10.435 -4.053 -16.641 1.00 98.56 168 GLY A C 1
ATOM 1342 O O . GLY A 1 168 ? -10.301 -4.658 -17.702 1.00 98.56 168 GLY A O 1
ATOM 1343 N N . ASP A 1 169 ? -9.560 -3.121 -16.248 1.00 98.50 169 ASP A N 1
ATOM 1344 C CA . ASP A 1 169 ? -8.396 -2.728 -17.041 1.00 98.50 169 ASP A CA 1
ATOM 1345 C C . ASP A 1 169 ? -7.243 -3.735 -16.857 1.00 98.50 169 ASP A C 1
ATOM 1347 O O . ASP A 1 169 ? -6.729 -3.966 -15.752 1.00 98.50 169 ASP A O 1
ATOM 1351 N N . GLY A 1 170 ? -6.833 -4.366 -17.959 1.00 98.25 170 GLY A N 1
ATOM 1352 C CA . GLY A 1 170 ? -5.772 -5.374 -17.984 1.00 98.25 170 GLY A CA 1
ATOM 1353 C C . GLY A 1 170 ? -4.372 -4.815 -17.717 1.00 98.25 170 GLY A C 1
ATOM 1354 O O . GLY A 1 170 ? -3.504 -5.566 -17.266 1.00 98.25 170 GLY A O 1
ATOM 1355 N N . LYS A 1 171 ? -4.148 -3.502 -17.904 1.00 98.38 171 LYS A N 1
ATOM 1356 C CA . LYS A 1 171 ? -2.809 -2.891 -17.799 1.00 98.38 171 LYS A CA 1
ATOM 1357 C C . LYS A 1 171 ? -2.151 -3.140 -16.440 1.00 98.38 171 LYS A C 1
ATOM 1359 O O . LYS A 1 171 ? -0.949 -3.393 -16.369 1.00 98.38 171 LYS A O 1
ATOM 1364 N N . TYR A 1 172 ? -2.941 -3.110 -15.362 1.00 98.88 172 TYR A N 1
ATOM 1365 C CA . TYR A 1 172 ? -2.432 -3.284 -14.002 1.00 98.88 172 TYR A CA 1
ATOM 1366 C C . TYR A 1 172 ? -1.917 -4.710 -13.788 1.00 98.88 172 TYR A C 1
ATOM 1368 O O . TYR A 1 172 ? -0.812 -4.912 -13.283 1.00 98.88 172 TYR A O 1
ATOM 1376 N N . ARG A 1 173 ? -2.700 -5.709 -14.218 1.00 98.75 173 ARG A N 1
ATOM 1377 C CA . ARG A 1 173 ? -2.310 -7.120 -14.146 1.00 98.75 173 ARG A CA 1
ATOM 1378 C C . ARG A 1 173 ? -1.069 -7.379 -14.993 1.00 98.75 173 ARG A C 1
ATOM 1380 O O . ARG A 1 173 ? -0.156 -8.059 -14.534 1.00 98.75 173 ARG A O 1
ATOM 1387 N N . ASP A 1 174 ? -1.026 -6.834 -16.202 1.00 98.69 174 ASP A N 1
ATOM 1388 C CA . ASP A 1 174 ? 0.084 -7.056 -17.123 1.00 98.69 174 ASP A CA 1
ATOM 1389 C C . ASP A 1 174 ? 1.402 -6.484 -16.595 1.00 98.69 174 ASP A C 1
ATOM 1391 O O . ASP A 1 174 ? 2.434 -7.150 -16.698 1.00 98.69 174 ASP A O 1
ATOM 1395 N N . ALA A 1 175 ? 1.375 -5.289 -15.997 1.00 98.62 175 ALA A N 1
ATOM 1396 C CA . ALA A 1 175 ? 2.541 -4.702 -15.341 1.00 98.62 175 ALA A CA 1
ATOM 1397 C C . ALA A 1 175 ? 3.007 -5.557 -14.149 1.00 98.62 175 ALA A C 1
ATOM 1399 O O . ALA A 1 175 ? 4.201 -5.827 -14.011 1.00 98.62 175 ALA A O 1
ATOM 1400 N N . ALA A 1 176 ? 2.073 -6.040 -13.322 1.00 98.69 176 ALA A N 1
ATOM 1401 C CA . ALA A 1 176 ? 2.384 -6.881 -12.167 1.00 98.69 176 ALA A CA 1
ATOM 1402 C C . ALA A 1 176 ? 3.009 -8.230 -12.561 1.00 98.69 176 ALA A C 1
ATOM 1404 O O . ALA A 1 176 ? 4.012 -8.645 -11.976 1.00 98.69 176 ALA A O 1
ATOM 1405 N N . VAL A 1 177 ? 2.461 -8.905 -13.575 1.00 98.75 177 VAL A N 1
ATOM 1406 C CA . VAL A 1 177 ? 2.994 -10.182 -14.082 1.00 98.75 177 VAL A CA 1
ATOM 1407 C C . VAL A 1 177 ? 4.407 -9.999 -14.629 1.00 98.75 177 VAL A C 1
ATOM 1409 O O . VAL A 1 177 ? 5.305 -10.776 -14.300 1.00 98.75 177 VAL A O 1
ATOM 1412 N N . ARG A 1 178 ? 4.615 -8.952 -15.431 1.00 98.50 178 ARG A N 1
ATOM 1413 C CA . ARG A 1 178 ? 5.915 -8.642 -16.030 1.00 98.50 178 ARG A CA 1
ATOM 1414 C C . ARG A 1 178 ? 6.967 -8.301 -14.978 1.00 98.50 178 ARG A C 1
ATOM 1416 O O . ARG A 1 178 ? 8.017 -8.939 -14.960 1.00 98.50 178 ARG A O 1
ATOM 1423 N N . HIS A 1 179 ? 6.629 -7.437 -14.018 1.00 98.44 179 HIS A N 1
ATOM 1424 C CA . HIS A 1 179 ? 7.494 -7.161 -12.871 1.00 98.44 179 HIS A CA 1
ATOM 1425 C C . HIS A 1 179 ? 7.855 -8.445 -12.116 1.00 98.44 179 HIS A C 1
ATOM 1427 O O . HIS A 1 179 ? 9.024 -8.686 -11.844 1.00 98.44 179 HIS A O 1
ATOM 1433 N N . THR A 1 180 ? 6.870 -9.294 -11.804 1.00 98.44 180 THR A N 1
ATOM 1434 C CA . THR A 1 180 ? 7.098 -10.548 -11.063 1.00 98.44 180 THR A CA 1
ATOM 1435 C C . THR A 1 180 ? 8.099 -11.446 -11.787 1.00 98.44 180 THR A C 1
ATOM 1437 O O . THR A 1 180 ? 9.015 -11.982 -11.164 1.00 98.44 180 THR A O 1
ATOM 1440 N N . LYS A 1 181 ? 7.956 -11.587 -13.110 1.00 98.06 181 LYS A N 1
ATOM 1441 C CA . LYS A 1 181 ? 8.872 -12.375 -13.938 1.00 98.06 181 LYS A CA 1
ATOM 1442 C C . LYS A 1 181 ? 10.297 -11.823 -13.869 1.00 98.06 181 LYS A C 1
ATOM 1444 O O . LYS A 1 181 ? 11.220 -12.589 -13.604 1.00 98.06 181 LYS A O 1
ATOM 1449 N N . THR A 1 182 ? 10.463 -10.514 -14.043 1.00 96.94 182 THR A N 1
ATOM 1450 C CA . THR A 1 182 ? 11.768 -9.847 -13.935 1.00 96.94 182 THR A CA 1
ATOM 1451 C C . THR A 1 182 ? 12.368 -10.012 -12.538 1.00 96.94 182 THR A C 1
ATOM 1453 O O . THR A 1 182 ? 13.549 -10.333 -12.412 1.00 96.94 182 THR A O 1
ATOM 1456 N N . SER A 1 183 ? 11.568 -9.872 -11.481 1.00 96.75 183 SER A N 1
ATOM 1457 C CA . SER A 1 183 ? 12.007 -10.057 -10.096 1.00 96.75 183 SER A CA 1
ATOM 1458 C C . SER A 1 183 ? 12.510 -11.470 -9.834 1.00 96.75 183 SER A C 1
ATOM 1460 O O . SER A 1 183 ? 13.611 -11.628 -9.318 1.00 96.75 183 SER A O 1
ATOM 1462 N N . ILE A 1 184 ? 11.769 -12.502 -10.243 1.00 95.69 184 ILE A N 1
ATOM 1463 C CA . ILE A 1 184 ? 12.198 -13.899 -10.065 1.00 95.69 184 ILE A CA 1
ATOM 1464 C C . ILE A 1 184 ? 13.509 -14.166 -10.812 1.00 95.69 184 ILE A C 1
ATOM 1466 O O . ILE A 1 184 ? 14.402 -14.802 -10.266 1.00 95.69 184 ILE A O 1
ATOM 1470 N N . GLN A 1 185 ? 13.645 -13.655 -12.037 1.00 96.19 185 GLN A N 1
ATOM 1471 C CA . GLN A 1 185 ? 14.830 -13.883 -12.869 1.00 96.19 185 GLN A CA 1
ATOM 1472 C C . GLN A 1 185 ? 16.108 -13.229 -12.333 1.00 96.19 185 GLN A C 1
ATOM 1474 O O . GLN A 1 185 ? 17.194 -13.714 -12.637 1.00 96.19 185 GLN A O 1
ATOM 1479 N N . ASN A 1 186 ? 15.993 -12.126 -11.587 1.00 94.44 186 ASN A N 1
ATOM 1480 C CA . ASN A 1 186 ? 17.146 -11.296 -11.228 1.00 94.44 186 ASN A CA 1
ATOM 1481 C C . ASN A 1 186 ? 17.403 -11.208 -9.716 1.00 94.44 186 ASN A C 1
ATOM 1483 O O . ASN A 1 186 ? 18.549 -11.065 -9.297 1.00 94.44 186 ASN A O 1
ATOM 1487 N N . LEU A 1 187 ? 16.360 -11.276 -8.883 1.00 94.38 187 LEU A N 1
ATOM 1488 C CA . LEU A 1 187 ? 16.500 -11.160 -7.429 1.00 94.38 187 LEU A CA 1
ATOM 1489 C C . LEU A 1 187 ? 16.715 -12.507 -6.744 1.00 94.38 187 LEU A C 1
ATOM 1491 O O . LEU A 1 187 ? 17.347 -12.524 -5.691 1.00 94.38 187 LEU A O 1
ATOM 1495 N N . VAL A 1 188 ? 16.209 -13.612 -7.296 1.00 94.56 188 VAL A N 1
ATOM 1496 C CA . VAL A 1 188 ? 16.356 -14.949 -6.700 1.00 94.56 188 VAL A CA 1
ATOM 1497 C C . VAL A 1 188 ? 17.652 -15.588 -7.194 1.00 94.56 188 VAL A C 1
ATOM 1499 O O . VAL A 1 188 ? 17.902 -15.658 -8.396 1.00 94.56 188 VAL A O 1
ATOM 1502 N N . ARG A 1 189 ? 18.495 -16.032 -6.262 1.00 94.06 189 ARG A N 1
ATOM 1503 C CA . ARG A 1 189 ? 19.772 -16.700 -6.544 1.00 94.06 189 ARG A CA 1
ATOM 1504 C C . ARG A 1 189 ? 19.574 -18.201 -6.742 1.00 94.06 189 ARG A C 1
ATOM 1506 O O . ARG A 1 189 ? 18.559 -18.763 -6.339 1.00 94.06 189 ARG A O 1
ATOM 1513 N N . GLU A 1 190 ? 20.580 -18.864 -7.308 1.00 95.06 190 GLU A N 1
ATOM 1514 C CA . GLU A 1 190 ? 20.573 -20.321 -7.532 1.00 95.06 190 GLU A CA 1
ATOM 1515 C C . GLU A 1 190 ? 20.410 -21.134 -6.233 1.00 95.06 190 GLU A C 1
ATOM 1517 O O . GLU A 1 190 ? 19.855 -22.228 -6.256 1.00 95.06 190 GLU A O 1
ATOM 1522 N N . ASP A 1 191 ? 20.843 -20.587 -5.093 1.00 96.81 191 ASP A N 1
ATOM 1523 C CA . ASP A 1 191 ? 20.703 -21.196 -3.763 1.00 96.81 191 ASP A CA 1
ATOM 1524 C C . ASP A 1 191 ? 19.371 -20.860 -3.059 1.00 96.81 191 ASP A C 1
ATOM 1526 O O . ASP A 1 191 ? 19.196 -21.169 -1.881 1.00 96.81 191 ASP A O 1
ATOM 1530 N N . ASN A 1 192 ? 18.422 -20.242 -3.772 1.00 95.44 192 ASN A N 1
ATOM 1531 C CA . ASN A 1 192 ? 17.139 -19.733 -3.272 1.00 95.44 192 ASN A CA 1
ATOM 1532 C C . ASN A 1 192 ? 17.226 -18.575 -2.261 1.00 95.44 192 ASN A C 1
ATOM 1534 O O . ASN A 1 192 ? 16.200 -18.164 -1.716 1.00 95.44 192 ASN A O 1
ATOM 1538 N N . SER A 1 193 ? 18.407 -18.001 -2.020 1.00 96.94 193 SER A N 1
ATOM 1539 C CA . SER A 1 193 ? 18.506 -16.713 -1.330 1.00 96.94 193 SER A CA 1
ATOM 1540 C C . SER A 1 193 ? 18.129 -15.561 -2.272 1.00 96.94 193 SER A C 1
ATOM 1542 O O . SER A 1 193 ? 18.005 -15.743 -3.485 1.00 96.94 193 SER A O 1
ATOM 1544 N N . THR A 1 194 ? 17.951 -14.348 -1.739 1.00 96.94 194 THR A N 1
ATOM 1545 C CA . THR A 1 194 ? 17.535 -13.194 -2.551 1.00 96.94 194 THR A CA 1
ATOM 1546 C C . THR A 1 194 ? 18.454 -11.985 -2.422 1.00 96.94 194 THR A C 1
ATOM 1548 O O . THR A 1 194 ? 19.012 -11.697 -1.356 1.00 96.94 194 THR A O 1
ATOM 1551 N N . TYR A 1 195 ? 18.640 -11.255 -3.520 1.00 95.81 195 TYR A N 1
ATOM 1552 C CA . TYR A 1 195 ? 19.145 -9.886 -3.469 1.00 95.81 195 TYR A CA 1
ATOM 1553 C C . TYR A 1 195 ? 18.085 -8.969 -2.865 1.00 95.81 195 TYR A C 1
ATOM 1555 O O . TYR A 1 195 ? 16.887 -9.180 -3.039 1.00 95.81 195 TYR A O 1
ATOM 1563 N N . HIS A 1 196 ? 18.542 -7.935 -2.161 1.00 94.00 196 HIS A N 1
ATOM 1564 C CA . HIS A 1 196 ? 17.663 -6.851 -1.73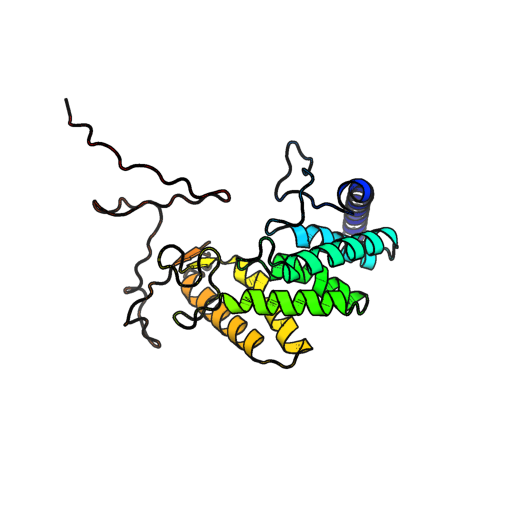5 1.00 94.00 196 HIS A CA 1
ATOM 1565 C C . HIS A 1 196 ? 17.236 -6.010 -2.948 1.00 94.00 196 HIS A C 1
ATOM 1567 O O . HIS A 1 196 ? 16.048 -5.791 -3.167 1.00 94.00 196 HIS A O 1
ATOM 1573 N N . THR A 1 197 ? 18.214 -5.636 -3.781 1.00 93.25 197 THR A N 1
ATOM 1574 C CA . THR A 1 197 ? 18.063 -4.720 -4.918 1.00 93.25 197 THR A CA 1
ATOM 1575 C C . THR A 1 197 ? 18.794 -5.257 -6.142 1.00 93.25 197 THR A C 1
ATOM 1577 O O . THR A 1 197 ? 19.854 -5.871 -6.004 1.00 93.25 197 THR A O 1
ATOM 1580 N N . TYR A 1 198 ? 18.271 -4.966 -7.333 1.00 91.88 198 TYR A N 1
ATOM 1581 C CA . TYR A 1 198 ? 18.912 -5.277 -8.608 1.00 91.88 198 TYR A CA 1
ATOM 1582 C C . TYR A 1 198 ? 18.828 -4.097 -9.581 1.00 91.88 198 TYR A C 1
ATOM 1584 O O . TYR A 1 198 ? 17.743 -3.561 -9.808 1.00 91.88 198 TYR A O 1
ATOM 1592 N N . PHE A 1 199 ? 19.962 -3.703 -10.164 1.00 91.38 199 PHE A N 1
ATOM 1593 C CA . PHE A 1 199 ? 20.053 -2.640 -11.171 1.00 91.38 199 PHE A CA 1
ATOM 1594 C C . PHE A 1 199 ? 20.010 -3.235 -12.579 1.00 91.38 199 PHE A C 1
ATOM 1596 O O . PHE A 1 199 ? 20.710 -4.207 -12.858 1.00 91.38 199 PHE A O 1
ATOM 1603 N N . LEU A 1 200 ? 19.226 -2.635 -13.476 1.00 86.12 200 LEU A N 1
ATOM 1604 C CA . LEU A 1 200 ? 19.236 -2.969 -14.898 1.00 86.12 200 LEU A CA 1
ATOM 1605 C C . LEU A 1 200 ? 19.971 -1.877 -15.681 1.00 86.12 200 LEU A C 1
ATOM 1607 O O . LEU A 1 200 ? 19.931 -0.703 -15.325 1.00 86.12 200 LEU A O 1
ATOM 1611 N N . ILE A 1 201 ? 20.629 -2.254 -16.776 1.00 76.69 201 ILE A N 1
ATOM 1612 C CA . ILE A 1 201 ? 21.336 -1.309 -17.649 1.00 76.69 201 ILE A CA 1
ATOM 1613 C C . ILE A 1 201 ? 20.429 -0.943 -18.824 1.00 76.69 201 ILE A C 1
ATOM 1615 O O . ILE A 1 201 ? 19.918 -1.818 -19.530 1.00 76.69 201 ILE A O 1
ATOM 1619 N N . ARG A 1 202 ? 20.265 0.357 -19.084 1.00 66.06 202 ARG A N 1
ATOM 1620 C CA . ARG A 1 202 ? 19.493 0.880 -20.219 1.00 66.06 202 ARG A CA 1
ATOM 1621 C C . ARG A 1 202 ? 20.335 0.868 -21.508 1.00 66.06 202 ARG A C 1
ATOM 1623 O O . ARG A 1 202 ? 20.702 1.909 -22.027 1.00 66.06 202 ARG A O 1
ATOM 1630 N N . GLY A 1 203 ? 20.664 -0.314 -22.032 1.00 54.28 203 GLY A N 1
ATOM 1631 C CA . GLY A 1 203 ? 21.442 -0.468 -23.274 1.00 54.28 203 GLY A CA 1
ATOM 1632 C C . GLY A 1 203 ? 20.591 -0.751 -24.527 1.00 54.28 203 GLY A C 1
ATOM 1633 O O . GLY A 1 203 ? 19.462 -1.229 -24.400 1.00 54.28 203 GLY A O 1
ATOM 1634 N N . PRO A 1 204 ? 21.118 -0.518 -25.750 1.00 45.66 204 PRO A N 1
ATOM 1635 C CA . PRO A 1 204 ? 20.483 -0.956 -27.003 1.00 45.66 204 PRO A CA 1
ATOM 1636 C C . PRO A 1 204 ? 20.410 -2.491 -27.144 1.00 45.66 204 PRO A C 1
ATOM 1638 O O . PRO A 1 204 ? 19.672 -2.989 -27.987 1.00 45.66 204 PRO A O 1
ATOM 1641 N N . GLU A 1 205 ? 21.125 -3.236 -26.293 1.00 41.69 205 GLU A N 1
ATOM 1642 C CA . GLU A 1 205 ? 21.195 -4.701 -26.288 1.00 41.69 205 GLU A CA 1
ATOM 1643 C C . GLU A 1 205 ? 20.579 -5.361 -25.040 1.00 41.69 205 GLU A C 1
ATOM 1645 O O . GLU A 1 205 ? 21.043 -6.417 -24.611 1.00 41.69 205 GLU A O 1
ATOM 1650 N N . SER A 1 206 ? 19.510 -4.817 -24.446 1.00 42.00 206 SER A N 1
ATOM 1651 C CA . SER A 1 206 ? 18.697 -5.624 -23.518 1.00 42.00 206 SER A CA 1
ATOM 1652 C C . SER A 1 206 ? 17.906 -6.678 -24.310 1.00 42.00 206 SER A C 1
ATOM 1654 O O . SER A 1 206 ? 16.700 -6.574 -24.533 1.00 42.00 206 SER A O 1
ATOM 1656 N N . ARG A 1 207 ? 18.624 -7.682 -24.832 1.00 33.44 207 ARG A N 1
ATOM 1657 C CA . ARG A 1 207 ? 18.067 -8.750 -25.658 1.00 33.44 207 ARG A CA 1
ATOM 1658 C C . ARG A 1 207 ? 17.115 -9.597 -24.825 1.00 33.44 207 ARG A C 1
ATOM 1660 O O . ARG A 1 207 ? 17.495 -10.233 -23.844 1.00 33.44 207 ARG A O 1
ATOM 1667 N N . TYR A 1 208 ? 15.873 -9.627 -25.288 1.00 33.31 208 TYR A N 1
ATOM 1668 C CA . TYR A 1 208 ? 14.907 -10.669 -24.990 1.00 33.31 208 TYR A CA 1
ATOM 1669 C C . TYR A 1 208 ? 15.380 -12.008 -25.557 1.00 33.31 208 TYR A C 1
ATOM 1671 O O . TYR A 1 208 ? 15.731 -12.089 -26.730 1.00 33.31 208 TYR A O 1
ATOM 1679 N N . GLY A 1 209 ? 15.298 -13.060 -24.739 1.00 34.97 209 GLY A N 1
ATOM 1680 C CA . GLY A 1 209 ? 15.431 -14.448 -25.184 1.00 34.97 209 GLY A CA 1
ATOM 1681 C C . GLY A 1 209 ? 16.874 -14.944 -25.267 1.00 34.97 209 GLY A C 1
ATOM 1682 O O . GLY A 1 209 ? 17.538 -14.794 -26.284 1.00 34.97 209 GLY A O 1
ATOM 1683 N N . GLY A 1 210 ? 17.320 -15.618 -24.204 1.00 32.44 210 GLY A N 1
ATOM 1684 C CA . GLY A 1 210 ? 18.530 -16.441 -24.219 1.00 32.44 210 GLY A CA 1
ATOM 1685 C C . GLY A 1 210 ? 19.829 -15.671 -23.989 1.00 32.44 210 GLY A C 1
ATOM 1686 O O . GLY A 1 210 ? 20.620 -15.505 -24.909 1.00 32.44 210 GLY A O 1
ATOM 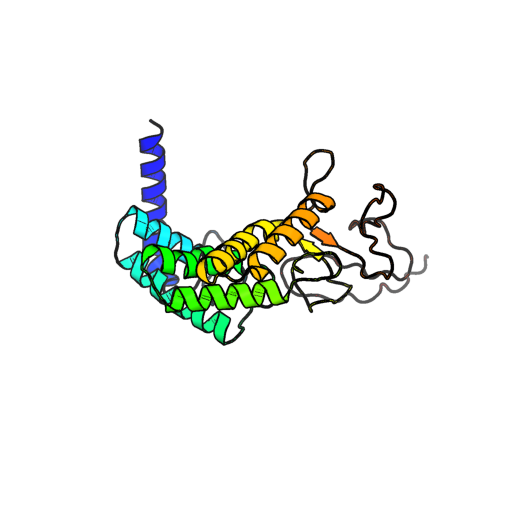1687 N N . LEU A 1 211 ? 20.105 -15.286 -22.742 1.00 31.39 211 LEU A N 1
ATOM 1688 C CA . LEU A 1 211 ? 21.454 -14.904 -22.322 1.00 31.39 211 LEU A CA 1
ATOM 1689 C C . LEU A 1 211 ? 21.856 -15.731 -21.102 1.00 31.39 211 LEU A C 1
ATOM 1691 O O . LEU A 1 211 ? 21.109 -15.867 -20.135 1.00 31.39 211 LEU A O 1
ATOM 1695 N N . ARG A 1 212 ? 23.035 -16.352 -21.209 1.00 32.12 212 ARG A N 1
ATOM 1696 C CA . ARG A 1 212 ? 23.680 -17.106 -20.131 1.00 32.12 212 ARG A CA 1
ATOM 1697 C C . ARG A 1 212 ? 24.073 -16.118 -19.030 1.00 32.12 212 ARG A C 1
ATOM 1699 O O . ARG A 1 212 ? 24.365 -14.966 -19.328 1.00 32.12 212 ARG A O 1
ATOM 1706 N N . LEU A 1 213 ? 24.170 -16.612 -17.795 1.00 35.25 213 LEU A N 1
ATOM 1707 C CA . LEU A 1 213 ? 24.585 -15.943 -16.543 1.00 35.25 213 LEU A CA 1
ATOM 1708 C C . LEU A 1 213 ? 25.854 -15.047 -16.579 1.00 35.25 213 LEU A C 1
ATOM 1710 O O . LEU A 1 213 ? 26.289 -14.572 -15.538 1.00 35.25 213 LEU A O 1
ATOM 1714 N N . ARG A 1 214 ? 26.494 -14.828 -17.732 1.00 32.69 214 ARG A N 1
ATOM 1715 C CA . ARG A 1 214 ? 27.832 -14.234 -17.859 1.00 32.69 214 ARG A CA 1
ATOM 1716 C C . ARG A 1 214 ? 27.847 -12.798 -18.392 1.00 32.69 214 ARG A C 1
ATOM 1718 O O . ARG A 1 214 ? 28.862 -12.134 -18.219 1.00 32.69 214 ARG A O 1
ATOM 1725 N N . ASP A 1 215 ? 26.741 -12.303 -18.954 1.00 33.53 215 ASP A N 1
ATOM 1726 C CA . ASP A 1 215 ? 26.718 -10.994 -19.634 1.00 33.53 215 ASP A CA 1
ATOM 1727 C C . ASP A 1 215 ? 25.967 -9.892 -18.866 1.00 33.53 215 ASP A C 1
ATOM 1729 O O . ASP A 1 215 ? 25.839 -8.769 -19.352 1.00 33.53 215 ASP A O 1
ATOM 1733 N N . ILE A 1 216 ? 25.518 -10.169 -17.636 1.00 39.62 216 ILE A N 1
ATOM 1734 C CA . ILE A 1 216 ? 24.943 -9.145 -16.757 1.00 39.62 216 ILE A CA 1
ATOM 1735 C C . ILE A 1 216 ? 26.007 -8.689 -15.758 1.00 39.62 216 ILE A C 1
ATOM 1737 O O . ILE A 1 216 ? 26.427 -9.441 -14.876 1.00 39.62 216 ILE A O 1
ATOM 1741 N N . ARG A 1 217 ? 26.463 -7.440 -15.892 1.00 37.50 217 ARG A N 1
ATOM 1742 C CA . ARG A 1 217 ? 27.368 -6.835 -14.910 1.00 37.50 217 ARG A CA 1
ATOM 1743 C C . ARG A 1 217 ? 26.591 -6.493 -13.645 1.00 37.50 217 ARG A C 1
ATOM 1745 O O . ARG A 1 217 ? 25.893 -5.487 -13.590 1.00 37.50 217 ARG A O 1
ATOM 1752 N N . MET A 1 218 ? 26.775 -7.306 -12.611 1.00 36.97 218 MET A N 1
ATOM 1753 C CA . MET A 1 218 ? 26.460 -6.896 -11.249 1.00 36.97 218 MET A CA 1
ATOM 1754 C C . MET A 1 218 ? 27.426 -5.799 -10.804 1.00 36.97 218 MET A C 1
ATOM 1756 O O . MET A 1 218 ? 28.632 -6.031 -10.714 1.00 36.97 218 MET A O 1
ATOM 1760 N N . ILE A 1 219 ? 26.894 -4.630 -10.459 1.00 43.72 219 ILE A N 1
ATOM 1761 C CA . ILE A 1 219 ? 27.610 -3.677 -9.613 1.00 43.72 219 ILE A CA 1
ATOM 1762 C C . ILE A 1 219 ? 27.320 -4.095 -8.169 1.00 43.72 219 ILE A C 1
ATOM 1764 O O . ILE A 1 219 ? 26.304 -3.724 -7.586 1.00 43.72 219 ILE A O 1
ATOM 1768 N N . LEU A 1 220 ? 28.174 -4.962 -7.620 1.00 33.84 220 LEU A N 1
ATOM 1769 C CA . LEU A 1 220 ? 28.135 -5.307 -6.200 1.00 33.84 220 LEU A CA 1
ATOM 1770 C C . LEU A 1 220 ? 28.752 -4.156 -5.389 1.00 33.84 220 LEU A C 1
ATOM 1772 O O . LEU A 1 220 ? 29.862 -3.727 -5.718 1.00 33.84 220 LEU A O 1
ATOM 1776 N N . PRO A 1 221 ? 28.110 -3.684 -4.307 1.00 34.22 221 PRO A N 1
ATOM 1777 C CA . PRO A 1 221 ? 28.748 -2.738 -3.404 1.00 34.22 221 PRO A CA 1
ATOM 1778 C C . PRO A 1 221 ? 29.926 -3.429 -2.698 1.00 34.22 221 PRO A C 1
ATOM 1780 O O . PRO A 1 221 ? 29.732 -4.430 -2.012 1.00 34.22 221 PRO A O 1
ATOM 1783 N N . GLY A 1 222 ? 31.146 -2.906 -2.876 1.00 37.81 222 GLY A N 1
ATOM 1784 C CA . GLY A 1 222 ? 32.330 -3.324 -2.106 1.00 37.81 222 GLY A CA 1
ATOM 1785 C C . GLY A 1 222 ? 33.515 -3.914 -2.880 1.00 37.81 222 GLY A C 1
ATOM 1786 O O . GLY A 1 222 ? 34.481 -4.320 -2.241 1.00 37.81 222 GLY A O 1
ATOM 1787 N N . ARG A 1 223 ? 33.507 -3.950 -4.220 1.00 36.62 223 ARG A N 1
ATOM 1788 C CA . ARG A 1 223 ? 34.755 -4.110 -4.993 1.00 36.62 223 ARG A CA 1
ATOM 1789 C C . ARG A 1 223 ? 35.250 -2.734 -5.421 1.00 36.62 223 ARG A C 1
ATOM 1791 O O . ARG A 1 223 ? 34.464 -1.961 -5.955 1.00 36.62 223 ARG A O 1
ATOM 1798 N N . GLU A 1 224 ? 36.517 -2.435 -5.141 1.00 33.16 224 GLU A N 1
ATOM 1799 C CA . GLU A 1 224 ? 37.172 -1.177 -5.513 1.00 33.16 224 GLU A CA 1
ATOM 1800 C C . GLU A 1 224 ? 36.943 -0.882 -7.003 1.00 33.16 224 GLU A C 1
ATOM 1802 O O . GLU A 1 224 ? 37.382 -1.631 -7.880 1.00 33.16 224 GLU A O 1
ATOM 1807 N N . GLY A 1 225 ? 36.184 0.181 -7.273 1.00 38.97 225 GLY A N 1
ATOM 1808 C CA . GLY A 1 225 ? 35.953 0.692 -8.617 1.00 38.97 225 GLY A CA 1
ATOM 1809 C C . GLY A 1 225 ? 37.234 1.284 -9.193 1.00 38.97 225 GLY A C 1
ATOM 1810 O O . GLY A 1 225 ? 38.094 1.789 -8.467 1.00 38.97 225 GLY A O 1
ATOM 1811 N N . ARG A 1 226 ? 37.378 1.221 -10.518 1.00 35.69 226 ARG A N 1
ATOM 1812 C CA . ARG A 1 226 ? 38.485 1.896 -11.213 1.00 35.69 226 ARG A CA 1
ATOM 1813 C C . ARG A 1 226 ? 38.362 3.422 -11.045 1.00 35.69 226 ARG A C 1
ATOM 1815 O O . ARG A 1 226 ? 37.252 3.915 -10.837 1.00 35.69 226 ARG A O 1
ATOM 1822 N N . PRO A 1 227 ? 39.468 4.186 -11.159 1.00 27.14 227 PRO A N 1
ATOM 1823 C CA . PRO A 1 227 ? 39.436 5.643 -11.018 1.00 27.14 227 PRO A CA 1
ATOM 1824 C C . PRO A 1 227 ? 38.386 6.267 -11.953 1.00 27.14 227 PRO A C 1
ATOM 1826 O O . PRO A 1 227 ? 38.505 6.149 -13.171 1.00 27.14 227 PRO A O 1
ATOM 1829 N N . GLY A 1 228 ? 37.352 6.893 -11.377 1.00 33.81 228 GLY A N 1
ATOM 1830 C CA . GLY A 1 228 ? 36.251 7.544 -12.105 1.00 33.81 228 GLY A CA 1
ATOM 1831 C C . GLY A 1 228 ? 34.830 7.088 -11.738 1.00 33.81 228 GLY A C 1
ATOM 1832 O O . GLY A 1 228 ? 33.875 7.712 -12.191 1.00 33.81 228 GLY A O 1
ATOM 1833 N N . GLU A 1 229 ? 34.656 6.047 -10.917 1.00 31.08 229 GLU A N 1
ATOM 1834 C CA . GLU A 1 229 ? 33.327 5.567 -10.500 1.00 31.08 229 GLU A CA 1
ATOM 1835 C C . GLU A 1 229 ? 32.846 6.234 -9.194 1.00 31.08 229 GLU A C 1
ATOM 1837 O O . GLU A 1 229 ? 33.536 6.225 -8.173 1.00 31.08 229 GLU A O 1
ATOM 1842 N N . TYR A 1 230 ? 31.638 6.813 -9.214 1.00 29.45 230 TYR A N 1
ATOM 1843 C CA . TYR A 1 230 ? 30.987 7.358 -8.020 1.00 29.45 230 TYR A CA 1
ATOM 1844 C C . TYR A 1 230 ? 30.380 6.231 -7.178 1.00 29.45 230 TYR A C 1
ATOM 1846 O O . TYR A 1 230 ? 29.505 5.491 -7.622 1.00 29.45 230 TYR A O 1
ATOM 1854 N N . MET A 1 231 ? 30.829 6.137 -5.928 1.00 28.81 231 MET A N 1
ATOM 1855 C CA . MET A 1 231 ? 30.310 5.209 -4.925 1.00 28.81 231 MET A CA 1
ATOM 1856 C C . MET A 1 231 ? 29.026 5.769 -4.302 1.00 28.81 231 MET A C 1
ATOM 1858 O O . MET A 1 231 ? 29.074 6.774 -3.593 1.00 28.81 231 MET A O 1
ATOM 1862 N N . ALA A 1 232 ? 27.889 5.102 -4.499 1.00 30.53 232 ALA A N 1
ATOM 1863 C CA . ALA A 1 232 ? 26.688 5.341 -3.701 1.00 30.53 232 ALA A CA 1
ATOM 1864 C C . ALA A 1 232 ? 26.674 4.371 -2.507 1.00 30.53 232 ALA A C 1
ATOM 1866 O O . ALA A 1 232 ? 26.578 3.156 -2.682 1.00 30.53 232 ALA A O 1
ATOM 1867 N N . ARG A 1 233 ? 26.789 4.895 -1.279 1.00 27.61 233 ARG A N 1
ATOM 1868 C CA . ARG A 1 233 ? 26.440 4.149 -0.059 1.00 27.61 233 ARG A CA 1
ATOM 1869 C C . ARG A 1 233 ? 24.973 4.432 0.266 1.00 27.61 233 ARG A C 1
ATOM 1871 O O . ARG A 1 233 ? 24.584 5.591 0.361 1.00 27.61 233 ARG A O 1
ATOM 1878 N N . HIS A 1 234 ? 24.176 3.377 0.420 1.00 34.31 234 HIS A N 1
ATOM 1879 C CA . HIS A 1 234 ? 22.734 3.444 0.689 1.00 34.31 234 HIS A CA 1
ATOM 1880 C C . HIS A 1 234 ? 22.440 3.491 2.193 1.00 34.31 234 HIS A C 1
ATOM 1882 O O . HIS A 1 234 ? 22.881 2.605 2.920 1.00 34.31 234 HIS A O 1
ATOM 1888 N N . TRP A 1 235 ? 21.638 4.468 2.625 1.00 27.77 235 TRP A N 1
ATOM 1889 C CA . TRP A 1 235 ? 20.836 4.460 3.857 1.00 27.77 235 TRP A CA 1
ATOM 1890 C C . TRP A 1 235 ? 19.518 5.214 3.598 1.00 27.77 235 TRP A C 1
ATOM 1892 O O . TRP A 1 235 ? 19.467 6.079 2.726 1.00 27.77 235 TRP A O 1
ATOM 1902 N N . HIS A 1 236 ? 18.455 4.855 4.325 1.00 42.28 236 HIS A N 1
ATOM 1903 C CA . HIS A 1 236 ? 17.058 5.295 4.143 1.00 42.28 236 HIS A CA 1
ATOM 1904 C C . HIS A 1 236 ? 16.792 6.766 4.546 1.00 42.28 236 HIS A C 1
ATOM 1906 O O . HIS A 1 236 ? 15.806 7.069 5.204 1.00 42.28 236 HIS A O 1
ATOM 1912 N N . GLY A 1 237 ? 17.665 7.701 4.176 1.00 32.09 237 GLY A N 1
ATOM 1913 C CA . GLY A 1 237 ? 17.468 9.117 4.476 1.00 32.09 237 GLY A CA 1
ATOM 1914 C C . GLY A 1 237 ? 18.467 10.000 3.746 1.00 32.09 237 GLY A C 1
ATOM 1915 O O . GLY A 1 237 ? 19.597 10.131 4.193 1.00 32.09 237 GLY A O 1
ATOM 1916 N N . GLY A 1 238 ? 18.031 10.612 2.641 1.00 29.84 238 GLY A N 1
ATOM 1917 C CA . GLY A 1 238 ? 18.726 11.716 1.969 1.00 29.84 238 GLY A CA 1
ATOM 1918 C C . GLY A 1 238 ? 20.062 11.376 1.288 1.00 29.84 238 GLY A C 1
ATOM 1919 O O . GLY A 1 238 ? 20.969 10.773 1.851 1.00 29.84 238 GLY A O 1
ATOM 1920 N N . ILE A 1 239 ? 20.230 11.830 0.045 1.00 32.62 239 ILE A N 1
ATOM 1921 C CA . ILE A 1 239 ? 21.495 11.710 -0.693 1.00 32.62 239 ILE A CA 1
ATOM 1922 C C . ILE A 1 239 ? 22.499 12.733 -0.134 1.00 32.62 239 ILE A C 1
ATOM 1924 O O . ILE A 1 239 ? 22.404 13.922 -0.436 1.00 32.62 239 ILE A O 1
ATOM 1928 N N . GLN A 1 240 ? 23.506 12.293 0.625 1.00 26.86 240 GLN A N 1
ATOM 1929 C CA . GLN A 1 240 ? 24.720 13.090 0.840 1.00 26.86 240 GLN A CA 1
ATOM 1930 C C . GLN A 1 240 ? 25.715 12.829 -0.299 1.00 26.86 240 GLN A C 1
ATOM 1932 O O . GLN A 1 240 ? 26.277 11.742 -0.416 1.00 26.86 240 GLN A O 1
ATOM 1937 N N . LYS A 1 241 ? 25.965 13.840 -1.142 1.00 28.22 241 LYS A N 1
ATOM 1938 C CA . LYS A 1 241 ? 27.078 13.819 -2.105 1.00 28.22 241 LYS A CA 1
ATOM 1939 C C . LYS A 1 241 ? 28.401 13.998 -1.347 1.00 28.22 241 LYS A C 1
ATOM 1941 O O . LYS A 1 241 ? 28.645 15.074 -0.806 1.00 28.22 241 LYS A O 1
ATOM 1946 N N . MET A 1 242 ? 29.267 12.983 -1.324 1.00 31.17 242 MET A N 1
ATOM 1947 C CA . MET A 1 242 ? 30.653 13.148 -0.861 1.00 31.17 242 MET A CA 1
ATOM 1948 C C . MET A 1 242 ? 31.530 13.760 -1.965 1.00 31.17 242 MET A C 1
ATOM 1950 O O . MET A 1 242 ? 31.389 13.426 -3.143 1.00 31.17 242 MET A O 1
ATOM 1954 N N . LYS A 1 243 ? 32.430 14.672 -1.573 1.00 29.23 243 LYS A N 1
ATOM 1955 C CA . LYS A 1 243 ? 33.472 15.247 -2.440 1.00 29.23 243 LYS A CA 1
ATOM 1956 C C . LYS A 1 243 ? 34.551 14.194 -2.769 1.00 29.23 243 LYS A C 1
ATOM 1958 O O . LYS A 1 243 ? 34.737 13.275 -1.971 1.00 29.23 243 LYS A O 1
ATOM 1963 N N . PRO A 1 244 ? 35.272 14.320 -3.901 1.00 29.80 244 PRO A N 1
ATOM 1964 C CA . PRO A 1 244 ? 36.368 13.415 -4.245 1.00 29.80 244 PRO A CA 1
ATOM 1965 C C . PRO A 1 244 ? 37.486 13.481 -3.199 1.00 29.80 244 PRO A C 1
ATOM 1967 O O . PRO A 1 244 ? 37.775 14.558 -2.678 1.00 29.80 244 PRO A O 1
ATOM 1970 N N . ALA A 1 245 ? 38.118 12.343 -2.912 1.00 35.00 245 ALA A N 1
ATOM 1971 C CA . ALA A 1 245 ? 39.300 12.292 -2.060 1.00 35.00 245 ALA A CA 1
ATOM 1972 C C . ALA A 1 245 ? 40.470 13.019 -2.746 1.00 35.00 245 ALA A C 1
ATOM 1974 O O . ALA A 1 245 ? 40.827 12.697 -3.879 1.00 35.00 245 ALA A O 1
ATOM 1975 N N . GLU A 1 246 ? 41.056 14.001 -2.063 1.00 32.97 246 GLU A N 1
ATOM 1976 C CA . GLU A 1 246 ? 42.316 14.615 -2.474 1.00 32.97 246 GLU A CA 1
ATOM 1977 C C . GLU A 1 246 ? 43.461 13.611 -2.274 1.00 32.97 246 GLU A C 1
ATOM 1979 O O . GLU A 1 246 ? 43.548 12.932 -1.249 1.00 32.97 246 GLU A O 1
ATOM 1984 N N . ASN A 1 247 ? 44.327 13.497 -3.283 1.00 32.25 247 ASN A N 1
ATOM 1985 C CA . ASN A 1 247 ? 45.496 12.623 -3.274 1.00 32.25 247 ASN A CA 1
ATOM 1986 C C . ASN A 1 247 ? 46.438 12.995 -2.122 1.00 32.25 247 ASN A C 1
ATOM 1988 O O . ASN A 1 247 ? 47.145 13.999 -2.196 1.00 32.25 247 ASN A O 1
ATOM 1992 N N . CYS A 1 248 ? 46.515 12.148 -1.098 1.00 30.02 248 CYS A N 1
ATOM 1993 C CA . CYS A 1 248 ? 47.592 12.218 -0.121 1.00 30.02 248 CYS A CA 1
ATOM 1994 C C . CYS A 1 248 ? 48.814 11.492 -0.706 1.00 30.02 248 CYS A C 1
ATOM 1996 O O . CYS A 1 248 ? 48.865 10.262 -0.758 1.00 30.02 248 CYS A O 1
ATOM 1998 N N . SER A 1 249 ? 49.771 12.261 -1.227 1.00 31.05 249 SER A N 1
ATOM 1999 C CA . SER A 1 249 ? 51.073 11.757 -1.661 1.00 31.05 249 SER A CA 1
ATOM 2000 C C . SER A 1 249 ? 51.879 11.272 -0.458 1.00 31.05 249 SER A C 1
ATOM 2002 O O . SER A 1 249 ? 52.034 12.006 0.517 1.00 31.05 249 SER A O 1
ATOM 2004 N N . ALA A 1 250 ? 52.424 10.064 -0.567 1.00 33.91 250 ALA A N 1
ATOM 2005 C CA . ALA A 1 250 ? 53.316 9.457 0.409 1.00 33.91 250 ALA A CA 1
ATOM 2006 C C . ALA A 1 250 ? 54.522 10.350 0.757 1.00 33.91 250 ALA A C 1
ATOM 2008 O O . ALA A 1 250 ? 55.280 10.732 -0.137 1.00 33.91 250 ALA A O 1
ATOM 2009 N N . LYS A 1 251 ? 54.715 10.597 2.057 1.00 32.19 251 LYS A N 1
ATOM 2010 C CA . LYS A 1 251 ? 56.006 10.672 2.754 1.00 32.19 251 LYS A CA 1
ATOM 2011 C C . LYS A 1 251 ? 55.819 10.204 4.191 1.00 32.19 251 LYS A C 1
ATOM 2013 O O . LYS A 1 251 ? 54.776 10.565 4.777 1.00 32.19 251 LYS A O 1
#